Protein AF-0000000076749476 (afdb_homodimer)

Organism: NCBI:txid190893

Radius of gyration: 21.36 Å; Cα contacts (8 Å, |Δi|>4): 316; chains: 2; bounding box: 44×57×58 Å

InterPro domains:
  IPR000835 MarR-type HTH domain [PF12802] (30-90)
  IPR000835 MarR-type HTH domain [PR00598] (51-67)
  IPR000835 MarR-type HTH domain [PR00598] (68-83)
  IPR000835 MarR-type HTH domain [PR00598] (87-103)
  IPR000835 MarR-type HTH domain [PS50995] (4-140)
  IPR000835 MarR-type HTH domain [SM00347] (25-127)
  IPR036388 Winged helix-like DNA-binding domain superfamily [G3DSA:1.10.10.10] (2-141)
  IPR036390 Winged helix DNA-binding domain superfamily [SSF46785] (6-122)
  IPR039422 Transcription regulators MarR/SlyA-like [PTHR33164] (18-138)

Foldseek 3Di:
DQPPVNVVVLLVVLVVQLLVQLQVCLCVPQVDGPLLLVLLVVQVPDVQSKDWLVVSCVVSVHDNVVSVVSLVVCVVVVQWDWDADPVPNPTIMTHGDPVNNVSNVVSVVCSVVSNVVSLVVSCVPVVCVVVSVVVCVVVVD/DPPPVRVVVLLVVLVVQLLVQLQVCLCVPQVDGPLLLVLLVVQVPDVQSKDWLVVSCVVSVHDSVVSVVSLVVCVVVVQWDWDADPVPNPTIMTHGDPVNNVSNVVSVVCSVVSNVVSLVVSVVPVVCVVVSVVVCVVVVD

Structure (mmCIF, N/CA/C/O backbone):
data_AF-0000000076749476-model_v1
#
loop_
_entity.id
_entity.type
_entity.pdbx_description
1 polymer 'MarR family transcriptional regulator'
#
loop_
_atom_site.group_PDB
_atom_site.id
_atom_site.type_symbol
_atom_site.label_atom_id
_atom_site.label_alt_id
_atom_site.label_comp_id
_atom_site.label_asym_id
_atom_site.label_entity_id
_atom_site.label_seq_id
_atom_site.pdbx_PDB_ins_code
_atom_site.Cartn_x
_atom_site.Cartn_y
_atom_site.Cartn_z
_atom_site.occupancy
_atom_site.B_iso_or_equiv
_atom_site.auth_seq_id
_atom_site.auth_comp_id
_atom_site.auth_asym_id
_atom_site.auth_atom_id
_atom_site.pdbx_PDB_model_num
ATOM 1 N N . MET A 1 1 ? -11.938 -14.117 -18.047 1 44.03 1 MET A N 1
ATOM 2 C CA . MET A 1 1 ? -12.406 -13.273 -16.969 1 44.03 1 MET A CA 1
ATOM 3 C C . MET A 1 1 ? -11.32 -13.086 -15.906 1 44.03 1 MET A C 1
ATOM 5 O O . MET A 1 1 ? -10.688 -14.055 -15.484 1 44.03 1 MET A O 1
ATOM 9 N N . LYS A 1 2 ? -10.625 -11.891 -15.844 1 61.41 2 LYS A N 1
ATOM 10 C CA . LYS A 1 2 ? -9.477 -11.734 -14.961 1 61.41 2 LYS A CA 1
ATOM 11 C C . LYS A 1 2 ? -9.836 -12.07 -13.516 1 61.41 2 LYS A C 1
ATOM 13 O O . LYS A 1 2 ? -10.883 -11.648 -13.023 1 61.41 2 LYS A O 1
ATOM 18 N N . THR A 1 3 ? -9.211 -13.055 -12.961 1 85.19 3 THR A N 1
ATOM 19 C CA . THR A 1 3 ? -9.5 -13.5 -11.602 1 85.19 3 THR A CA 1
ATOM 20 C C . THR A 1 3 ? -9.461 -12.328 -10.633 1 85.19 3 THR A C 1
ATOM 22 O O . THR A 1 3 ? -8.852 -11.297 -10.914 1 85.19 3 THR A O 1
ATOM 25 N N . GLN A 1 4 ? -10.445 -12.297 -9.68 1 90.19 4 GLN A N 1
ATOM 26 C CA . GLN A 1 4 ? -10.484 -11.297 -8.617 1 90.19 4 GLN A CA 1
ATOM 27 C C . GLN A 1 4 ? -9.078 -10.992 -8.102 1 90.19 4 GLN A C 1
ATOM 29 O O . GLN A 1 4 ? -8.773 -9.844 -7.77 1 90.19 4 GLN A O 1
ATOM 34 N N . PHE A 1 5 ? -8.32 -12.023 -8.234 1 92 5 PHE A N 1
ATOM 35 C CA . PHE A 1 5 ? -6.941 -11.836 -7.785 1 92 5 PHE A CA 1
ATOM 36 C C . PHE A 1 5 ? -6.199 -10.867 -8.695 1 92 5 PHE A C 1
ATOM 38 O O . PHE A 1 5 ? -5.566 -9.922 -8.227 1 92 5 PHE A O 1
ATOM 45 N N . LEU A 1 6 ? -6.27 -11.094 -9.93 1 90.12 6 LEU A N 1
ATOM 46 C CA . LEU A 1 6 ? -5.535 -10.289 -10.898 1 90.12 6 LEU A CA 1
ATOM 47 C C . LEU A 1 6 ? -6.012 -8.844 -10.875 1 90.12 6 LEU A C 1
ATOM 49 O O . LEU A 1 6 ? -5.207 -7.914 -11.008 1 90.12 6 LEU A O 1
ATOM 53 N N . LEU A 1 7 ? -7.293 -8.594 -10.68 1 92.94 7 LEU A N 1
ATOM 54 C CA . LEU A 1 7 ? -7.848 -7.246 -10.625 1 92.94 7 LEU A CA 1
ATOM 55 C C . LEU A 1 7 ? -7.414 -6.531 -9.352 1 92.94 7 LEU A C 1
ATOM 57 O O . LEU A 1 7 ? -7.062 -5.348 -9.391 1 92.94 7 LEU A O 1
ATOM 61 N N . TRP A 1 8 ? -7.426 -7.242 -8.234 1 96 8 TRP A N 1
ATOM 62 C CA . TRP A 1 8 ? -6.973 -6.668 -6.973 1 96 8 TRP A CA 1
ATOM 63 C C . TRP A 1 8 ? -5.484 -6.336 -7.031 1 96 8 TRP A C 1
ATOM 65 O O . TRP A 1 8 ? -5.059 -5.277 -6.566 1 96 8 TRP A O 1
ATOM 75 N N . GLN A 1 9 ? -4.762 -7.238 -7.582 1 93.5 9 GLN A N 1
ATOM 76 C CA . GLN A 1 9 ? -3.326 -7.02 -7.723 1 93.5 9 GLN A CA 1
ATOM 77 C C . GLN A 1 9 ? -3.039 -5.793 -8.586 1 93.5 9 GLN A C 1
ATOM 79 O O . GLN A 1 9 ? -2.16 -4.992 -8.258 1 93.5 9 GLN A O 1
ATOM 84 N N . LYS A 1 10 ? -3.719 -5.695 -9.641 1 92.44 10 LYS A N 1
ATOM 85 C CA . LYS A 1 10 ? -3.549 -4.539 -10.516 1 92.44 10 LYS A CA 1
ATOM 86 C C . LYS A 1 10 ? -3.898 -3.244 -9.789 1 92.44 10 LYS A C 1
ATOM 88 O O . LYS A 1 10 ? -3.193 -2.242 -9.922 1 92.44 10 LYS A O 1
ATOM 93 N N . LEU A 1 11 ? -4.988 -3.219 -9.086 1 96.19 11 LEU A N 1
ATOM 94 C CA . LEU A 1 11 ? -5.375 -2.066 -8.281 1 96.19 11 LEU A CA 1
ATOM 95 C C . LEU A 1 11 ? -4.27 -1.688 -7.301 1 96.19 11 LEU A C 1
ATOM 97 O O . LEU A 1 11 ? -3.887 -0.519 -7.211 1 96.19 11 LEU A O 1
ATOM 101 N N . LYS A 1 12 ? -3.795 -2.658 -6.586 1 95.5 12 LYS A N 1
ATOM 102 C CA . LYS A 1 12 ? -2.719 -2.436 -5.625 1 95.5 12 LYS A CA 1
ATOM 103 C C . LYS A 1 12 ? -1.492 -1.83 -6.301 1 95.5 12 LYS A C 1
ATOM 105 O O . LYS A 1 12 ? -0.873 -0.91 -5.766 1 95.5 12 LYS A O 1
ATOM 110 N N . ILE A 1 13 ? -1.121 -2.35 -7.457 1 93.25 13 ILE A N 1
ATOM 111 C CA . ILE A 1 13 ? 0.037 -1.862 -8.195 1 93.25 13 ILE A CA 1
ATOM 112 C C . ILE A 1 13 ? -0.183 -0.406 -8.602 1 93.25 13 ILE A C 1
ATOM 114 O O . ILE A 1 13 ? 0.722 0.423 -8.477 1 93.25 13 ILE A O 1
ATOM 118 N N . VAL A 1 14 ? -1.361 -0.093 -9.07 1 96 14 VAL A N 1
ATOM 119 C CA . VAL A 1 14 ? -1.686 1.273 -9.469 1 96 14 VAL A CA 1
ATOM 120 C C . VAL A 1 14 ? -1.612 2.195 -8.25 1 96 14 VAL A C 1
ATOM 122 O O . VAL A 1 14 ? -0.974 3.25 -8.305 1 96 14 VAL A O 1
ATOM 125 N N . ILE A 1 15 ? -2.25 1.791 -7.18 1 97.62 15 ILE A N 1
ATOM 126 C CA . ILE A 1 15 ? -2.244 2.592 -5.961 1 97.62 15 ILE A CA 1
ATOM 127 C C . ILE A 1 15 ? -0.806 2.846 -5.516 1 97.62 15 ILE A C 1
ATOM 129 O O . ILE A 1 15 ? -0.439 3.977 -5.195 1 97.62 15 ILE A O 1
ATOM 133 N N . ASP A 1 16 ? 0.01 1.851 -5.531 1 95.88 16 ASP A N 1
ATOM 134 C CA . ASP A 1 16 ? 1.398 1.975 -5.098 1 95.88 16 ASP A CA 1
ATOM 135 C C . ASP A 1 16 ? 2.174 2.928 -6.008 1 95.88 16 ASP A C 1
ATOM 137 O O . ASP A 1 16 ? 3.004 3.705 -5.535 1 95.88 16 ASP A O 1
ATOM 141 N N . SER A 1 17 ? 1.956 2.795 -7.262 1 96.06 17 SER A N 1
ATOM 142 C CA . SER A 1 17 ? 2.65 3.676 -8.195 1 96.06 17 SER A CA 1
ATOM 143 C C . SER A 1 17 ? 2.242 5.129 -7.992 1 96.06 17 SER A C 1
ATOM 145 O O . SER A 1 17 ? 3.078 6.031 -8.07 1 96.06 17 SER A O 1
ATOM 147 N N . VAL A 1 18 ? 0.997 5.402 -7.77 1 98 18 VAL A N 1
ATOM 148 C CA . VAL A 1 18 ? 0.489 6.746 -7.512 1 98 18 VAL A CA 1
ATOM 149 C C . VAL A 1 18 ? 1.108 7.293 -6.227 1 98 18 VAL A C 1
ATOM 151 O O . VAL A 1 18 ? 1.607 8.422 -6.203 1 98 18 VAL A O 1
ATOM 154 N N . GLU A 1 19 ? 1.111 6.492 -5.203 1 98 19 GLU A N 1
ATOM 155 C CA . GLU A 1 19 ? 1.73 6.875 -3.938 1 98 19 GLU A CA 1
ATOM 156 C C . GLU A 1 19 ? 3.199 7.242 -4.133 1 98 19 GLU A C 1
ATOM 158 O O . GLU A 1 19 ? 3.674 8.234 -3.58 1 98 19 GLU A O 1
ATOM 163 N N . ALA A 1 20 ? 3.883 6.441 -4.855 1 97.31 20 ALA A N 1
ATOM 164 C CA . ALA A 1 20 ? 5.309 6.672 -5.086 1 97.31 20 ALA A CA 1
ATOM 165 C C . ALA A 1 20 ? 5.539 8 -5.805 1 97.31 20 ALA A C 1
ATOM 167 O O . ALA A 1 20 ? 6.48 8.727 -5.48 1 97.31 20 ALA A O 1
ATOM 168 N N . GLN A 1 21 ? 4.723 8.273 -6.754 1 98.12 21 GLN A N 1
ATOM 169 C CA . GLN A 1 21 ? 4.867 9.523 -7.5 1 98.12 21 GLN A CA 1
ATOM 170 C C . GLN A 1 21 ? 4.551 10.727 -6.625 1 98.12 21 GLN A C 1
ATOM 172 O O . GLN A 1 21 ? 5.246 11.742 -6.68 1 98.12 21 GLN A O 1
ATOM 177 N N . ILE A 1 22 ? 3.506 10.656 -5.824 1 98.38 22 ILE A N 1
ATOM 178 C CA . ILE A 1 22 ? 3.164 11.734 -4.902 1 98.38 22 ILE A CA 1
ATOM 179 C C . ILE A 1 22 ? 4.316 11.961 -3.928 1 98.38 22 ILE A C 1
ATOM 181 O O . ILE A 1 22 ? 4.703 13.109 -3.674 1 98.38 22 ILE A O 1
ATOM 185 N N . ALA A 1 23 ? 4.844 10.883 -3.408 1 98.31 23 ALA A N 1
ATOM 186 C CA . ALA A 1 23 ? 5.965 10.969 -2.477 1 98.31 23 ALA A CA 1
ATOM 187 C C . ALA A 1 23 ? 7.148 11.695 -3.109 1 98.31 23 ALA A C 1
ATOM 189 O O . ALA A 1 23 ? 7.785 12.531 -2.467 1 98.31 23 ALA A O 1
ATOM 190 N N . LYS A 1 24 ? 7.379 11.344 -4.293 1 98.38 24 LYS A N 1
ATOM 191 C CA . LYS A 1 24 ? 8.477 11.977 -5.02 1 98.38 24 LYS A CA 1
ATOM 192 C C . LYS A 1 24 ? 8.25 13.484 -5.156 1 98.38 24 LYS A C 1
ATOM 194 O O . LYS A 1 24 ? 9.164 14.273 -4.918 1 98.38 24 LYS A O 1
ATOM 199 N N . GLU A 1 25 ? 7.09 13.875 -5.496 1 98.19 25 GLU A N 1
ATOM 200 C CA . GLU A 1 25 ? 6.77 15.289 -5.676 1 98.19 25 GLU A CA 1
ATOM 201 C C . GLU A 1 25 ? 6.812 16.031 -4.344 1 98.19 25 GLU A C 1
ATOM 203 O O . GLU A 1 25 ? 7.332 17.156 -4.273 1 98.19 25 GLU A O 1
ATOM 208 N N . LEU A 1 26 ? 6.281 15.438 -3.318 1 98.25 26 LEU A N 1
ATOM 209 C CA . LEU A 1 26 ? 6.309 16.031 -1.987 1 98.25 26 LEU A CA 1
ATOM 210 C C . LEU A 1 26 ? 7.742 16.281 -1.53 1 98.25 26 LEU A C 1
ATOM 212 O O . LEU A 1 26 ? 8.055 17.344 -1.001 1 98.25 26 LEU A O 1
ATOM 216 N N . GLN A 1 27 ? 8.531 15.312 -1.763 1 98.12 27 GLN A N 1
ATOM 217 C CA . GLN A 1 27 ? 9.93 15.414 -1.366 1 98.12 27 GLN A CA 1
ATOM 218 C C . GLN A 1 27 ? 10.656 16.5 -2.174 1 98.12 27 GLN A C 1
ATOM 220 O O . GLN A 1 27 ? 11.359 17.328 -1.61 1 98.12 27 GLN A O 1
ATOM 225 N N . GLN A 1 28 ? 10.508 16.453 -3.443 1 98.12 28 GLN A N 1
ATOM 226 C CA . GLN A 1 28 ? 11.234 17.344 -4.348 1 98.12 28 GLN A CA 1
ATOM 227 C C . GLN A 1 28 ? 10.797 18.797 -4.16 1 98.12 28 GLN A C 1
ATOM 229 O O . GLN A 1 28 ? 11.633 19.703 -4.145 1 98.12 28 GLN A O 1
ATOM 234 N N . LYS A 1 29 ? 9.57 19.016 -3.943 1 98.19 29 LYS A N 1
ATOM 235 C CA . LYS A 1 29 ? 9.055 20.391 -3.967 1 98.19 29 LYS A CA 1
ATOM 236 C C . LYS A 1 29 ? 8.961 20.953 -2.555 1 98.19 29 LYS A C 1
ATOM 238 O O . LYS A 1 29 ? 9.062 22.172 -2.365 1 98.19 29 LYS A O 1
ATOM 243 N N . HIS A 1 30 ? 8.805 20.062 -1.56 1 97.88 30 HIS A N 1
ATOM 244 C CA . HIS A 1 30 ? 8.523 20.594 -0.229 1 97.88 30 HIS A CA 1
ATOM 245 C C . HIS A 1 30 ? 9.492 20.016 0.804 1 97.88 30 HIS A C 1
ATOM 247 O O . HIS A 1 30 ? 9.461 20.422 1.972 1 97.88 30 HIS A O 1
ATOM 253 N N . GLY A 1 31 ? 10.289 19.047 0.371 1 97.44 31 GLY A N 1
ATOM 254 C CA . GLY A 1 31 ? 11.227 18.438 1.3 1 97.44 31 GLY A CA 1
ATOM 255 C C . GLY A 1 31 ? 10.547 17.609 2.367 1 97.44 31 GLY A C 1
ATOM 256 O O . GLY A 1 31 ? 11.094 17.406 3.453 1 97.44 31 GLY A O 1
ATOM 257 N N . LEU A 1 32 ? 9.367 17.172 2.174 1 97.81 32 LEU A N 1
ATOM 258 C CA . LEU A 1 32 ? 8.594 16.375 3.115 1 97.81 32 LEU A CA 1
ATOM 259 C C . LEU A 1 32 ? 8.438 14.938 2.609 1 97.81 32 LEU A C 1
ATOM 261 O O . LEU A 1 32 ? 8.07 14.727 1.453 1 97.81 32 LEU A O 1
ATOM 265 N N . GLY A 1 33 ? 8.727 13.977 3.412 1 97.81 33 GLY A N 1
ATOM 266 C CA . GLY A 1 33 ? 8.281 12.617 3.123 1 97.81 33 GLY A CA 1
ATOM 267 C C . GLY A 1 33 ? 6.777 12.453 3.197 1 97.81 33 GLY A C 1
ATOM 268 O O . GLY A 1 33 ? 6.102 13.211 3.895 1 97.81 33 GLY A O 1
ATOM 269 N N . ILE A 1 34 ? 6.289 11.461 2.58 1 97.44 34 ILE A N 1
ATOM 270 C CA . ILE A 1 34 ? 4.844 11.273 2.494 1 97.44 34 ILE A CA 1
ATOM 271 C C . ILE A 1 34 ? 4.273 11.008 3.885 1 97.44 34 ILE A C 1
ATOM 273 O O . ILE A 1 34 ? 3.191 11.492 4.219 1 97.44 34 ILE A O 1
ATOM 277 N N . THR A 1 35 ? 4.992 10.289 4.723 1 97.31 35 THR A N 1
ATOM 278 C CA . THR A 1 35 ? 4.496 10.023 6.066 1 97.31 35 THR A CA 1
ATOM 279 C C . THR A 1 35 ? 4.582 11.281 6.934 1 97.31 35 THR A C 1
ATOM 281 O O . THR A 1 35 ? 3.73 11.5 7.797 1 97.31 35 THR A O 1
ATOM 284 N N . GLU A 1 36 ? 5.633 12.031 6.746 1 98.19 36 GLU A N 1
ATOM 285 C CA . GLU A 1 36 ? 5.715 13.32 7.422 1 98.19 36 GLU A CA 1
ATOM 286 C C . GLU A 1 36 ? 4.531 14.211 7.062 1 98.19 36 GLU A C 1
ATOM 288 O O . GLU A 1 36 ? 3.908 14.805 7.941 1 98.19 36 GLU A O 1
ATOM 293 N N . TYR A 1 37 ? 4.242 14.266 5.781 1 98.19 37 TYR A N 1
ATOM 294 C CA . TYR A 1 37 ? 3.1 15.047 5.312 1 98.19 37 TYR A CA 1
ATOM 295 C C . TYR A 1 37 ? 1.811 14.578 5.977 1 98.19 37 TYR A C 1
ATOM 297 O O . TYR A 1 37 ? 1.012 15.391 6.445 1 98.19 37 TYR A O 1
ATOM 305 N N . ARG A 1 38 ? 1.6 13.312 6.008 1 97.44 38 ARG A N 1
ATOM 306 C CA . ARG A 1 38 ? 0.399 12.75 6.617 1 97.44 38 ARG A CA 1
ATOM 307 C C . ARG A 1 38 ? 0.324 13.094 8.102 1 97.44 38 ARG A C 1
ATOM 309 O O . ARG A 1 38 ? -0.744 13.438 8.609 1 97.44 38 ARG A O 1
ATOM 316 N N . ALA A 1 39 ? 1.411 12.984 8.789 1 98.06 39 ALA A N 1
ATOM 317 C CA . ALA A 1 39 ? 1.455 13.328 10.211 1 98.06 39 ALA A CA 1
ATOM 318 C C . ALA A 1 39 ? 1.066 14.789 10.43 1 98.06 39 ALA A C 1
ATOM 320 O O . ALA A 1 39 ? 0.247 15.094 11.297 1 98.06 39 ALA A O 1
ATOM 321 N N . LEU A 1 40 ? 1.674 15.625 9.648 1 98.44 40 LEU A N 1
ATOM 322 C CA . LEU A 1 40 ? 1.382 17.047 9.773 1 98.44 40 LEU A CA 1
ATOM 323 C C . LEU A 1 40 ? -0.087 17.328 9.477 1 98.44 40 LEU A C 1
ATOM 325 O O . LEU A 1 40 ? -0.705 18.172 10.117 1 98.44 40 LEU A O 1
ATOM 329 N N . SER A 1 41 ? -0.644 16.672 8.508 1 97.56 41 SER A N 1
ATOM 330 C CA . SER A 1 41 ? -2.053 16.828 8.164 1 97.56 41 SER A CA 1
ATOM 331 C C . SER A 1 41 ? -2.957 16.406 9.312 1 97.56 41 SER A C 1
ATOM 333 O O . SER A 1 41 ? -3.951 17.078 9.609 1 97.56 41 SER A O 1
ATOM 335 N N . LEU A 1 42 ? -2.607 15.344 9.945 1 96.44 42 LEU A N 1
ATOM 336 C CA . LEU A 1 42 ? -3.375 14.883 11.094 1 96.44 42 LEU A CA 1
ATOM 337 C C . LEU A 1 42 ? -3.291 15.875 12.242 1 96.44 42 LEU A C 1
ATOM 339 O O . LEU A 1 42 ? -4.293 16.141 12.914 1 96.44 42 LEU A O 1
ATOM 343 N N . LEU A 1 43 ? -2.146 16.391 12.461 1 97.75 43 LEU A N 1
ATOM 344 C CA . LEU A 1 43 ? -1.935 17.312 13.57 1 97.75 43 LEU A CA 1
ATOM 345 C C . LEU A 1 43 ? -2.711 18.609 13.344 1 97.75 43 LEU A C 1
ATOM 347 O O . LEU A 1 43 ? -3.285 19.156 14.289 1 97.75 43 LEU A O 1
ATOM 351 N N . ILE A 1 44 ? -2.676 19.078 12.164 1 96.44 44 ILE A N 1
ATOM 352 C CA . ILE A 1 44 ? -3.363 20.312 11.844 1 96.44 44 ILE A CA 1
ATOM 353 C C . ILE A 1 44 ? -4.859 20.172 12.109 1 96.44 44 ILE A C 1
ATOM 355 O O . ILE A 1 44 ? -5.523 21.109 12.531 1 96.44 44 ILE A O 1
ATOM 359 N N . GLU A 1 45 ? -5.383 19.016 11.898 1 94.38 45 GLU A N 1
ATOM 360 C CA . GLU A 1 45 ? -6.812 18.75 12.039 1 94.38 45 GLU A CA 1
ATOM 361 C C . GLU A 1 45 ? -7.168 18.422 13.484 1 94.38 45 GLU A C 1
ATOM 363 O O . GLU A 1 45 ? -8.336 18.469 13.867 1 94.38 45 GLU A O 1
ATOM 368 N N . ALA A 1 46 ? -6.207 18.031 14.242 1 95.94 46 ALA A N 1
ATOM 369 C CA . ALA A 1 46 ? -6.441 17.609 15.617 1 95.94 46 ALA A CA 1
ATOM 370 C C . ALA A 1 46 ? -6.793 18.797 16.5 1 95.94 46 ALA A C 1
ATOM 372 O O . ALA A 1 46 ? -6.355 19.922 16.25 1 95.94 46 ALA A O 1
ATOM 373 N N . PRO A 1 47 ? -7.578 18.516 17.547 1 94.56 47 PRO A N 1
ATOM 374 C CA . PRO A 1 47 ? -7.809 19.578 18.516 1 94.56 47 PRO A CA 1
ATOM 375 C C . PRO A 1 47 ? -6.512 20.141 19.094 1 94.56 47 PRO A C 1
ATOM 377 O O . PRO A 1 47 ? -5.613 19.375 19.469 1 94.56 47 PRO A O 1
ATOM 380 N N . ASP A 1 48 ? -6.391 21.453 19.094 1 94 48 ASP A N 1
ATOM 381 C CA . ASP A 1 48 ? -5.254 22.188 19.641 1 94 48 ASP A CA 1
ATOM 382 C C . ASP A 1 48 ? -3.973 21.875 18.875 1 94 48 ASP A C 1
ATOM 384 O O . ASP A 1 48 ? -2.869 22.094 19.375 1 94 48 ASP A O 1
ATOM 388 N N . SER A 1 49 ? -4.066 21.156 17.734 1 97.12 49 SER A N 1
ATOM 389 C CA . SER A 1 49 ? -2.959 20.844 16.844 1 97.12 4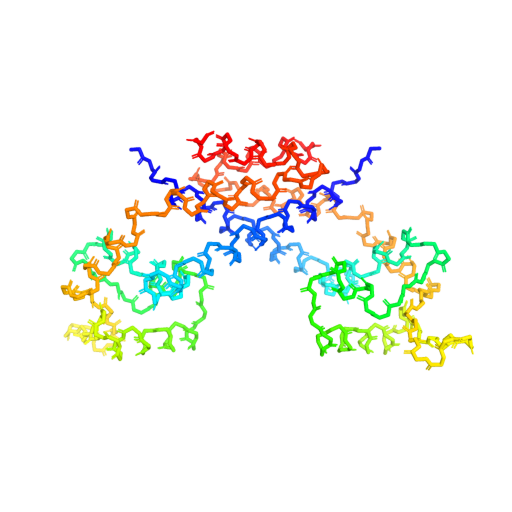9 SER A CA 1
ATOM 390 C C . SER A 1 49 ? -1.931 19.953 17.531 1 97.12 49 SER A C 1
ATOM 392 O O . SER A 1 49 ? -0.725 20.156 17.375 1 97.12 49 SER A O 1
ATOM 394 N N . GLU A 1 50 ? -2.4 19.062 18.328 1 96.69 50 GLU A N 1
ATOM 395 C CA . GLU A 1 50 ? -1.515 18.109 18.984 1 96.69 50 GLU A CA 1
ATOM 396 C C . GLU A 1 50 ? -2.17 16.734 19.109 1 96.69 50 GLU A C 1
ATOM 398 O O . GLU A 1 50 ? -3.398 16.625 19.094 1 96.69 50 GLU A O 1
ATOM 403 N N . LEU A 1 51 ? -1.363 15.719 19.109 1 96.31 51 LEU A N 1
ATOM 404 C CA . LEU A 1 51 ? -1.789 14.336 19.328 1 96.31 51 LEU A CA 1
ATOM 405 C C . LEU A 1 51 ? -0.812 13.609 20.25 1 96.31 51 LEU A C 1
ATOM 407 O O . LEU A 1 51 ? 0.4 13.82 20.156 1 96.31 51 LEU A O 1
ATOM 411 N N . ARG A 1 52 ? -1.415 12.734 21.062 1 94.81 52 ARG A N 1
ATOM 412 C CA . ARG A 1 52 ? -0.541 11.797 21.766 1 94.81 52 ARG A CA 1
ATOM 413 C C . ARG A 1 52 ? 0.205 10.898 20.781 1 94.81 52 ARG A C 1
ATOM 415 O O . ARG A 1 52 ? -0.337 10.523 19.75 1 94.81 52 ARG A O 1
ATOM 422 N N . MET A 1 53 ? 1.424 10.562 21.219 1 94.19 53 MET A N 1
ATOM 423 C CA . MET A 1 53 ? 2.246 9.711 20.375 1 94.19 53 MET A CA 1
ATOM 424 C C . MET A 1 53 ? 1.49 8.445 19.969 1 94.19 53 MET A C 1
ATOM 426 O O . MET A 1 53 ? 1.515 8.047 18.812 1 94.19 53 MET A O 1
ATOM 430 N N . GLN A 1 54 ? 0.801 7.875 20.859 1 93.38 54 GLN A N 1
ATOM 431 C CA . GLN A 1 54 ? 0.065 6.641 20.609 1 93.38 54 GLN A CA 1
ATOM 432 C C . GLN A 1 54 ? -1.089 6.879 19.641 1 93.38 54 GLN A C 1
ATOM 434 O O . GLN A 1 54 ? -1.372 6.035 18.797 1 93.38 54 GLN A O 1
ATOM 439 N N . GLU A 1 55 ? -1.727 7.934 19.766 1 94.88 55 GLU A N 1
ATOM 440 C CA . GLU A 1 55 ? -2.824 8.281 18.875 1 94.88 55 GLU A CA 1
ATOM 441 C C . GLU A 1 55 ? -2.318 8.555 17.453 1 94.88 55 GLU A C 1
ATOM 443 O O . GLU A 1 55 ? -2.932 8.117 16.484 1 94.88 55 GLU A O 1
ATOM 448 N N . LEU A 1 56 ? -1.254 9.305 17.391 1 96.38 56 LEU A N 1
ATOM 449 C CA . LEU A 1 56 ? -0.639 9.562 16.094 1 96.38 56 LEU A CA 1
ATOM 450 C C . LEU A 1 56 ? -0.234 8.258 15.414 1 96.38 56 LEU A C 1
ATOM 452 O O . LEU A 1 56 ? -0.498 8.062 14.219 1 96.38 56 LEU A O 1
ATOM 456 N N . ALA A 1 57 ? 0.385 7.375 16.156 1 95.88 57 ALA A N 1
ATOM 457 C CA . ALA A 1 57 ? 0.786 6.066 15.641 1 95.88 57 ALA A CA 1
ATOM 458 C C . ALA A 1 57 ? -0.42 5.289 15.125 1 95.88 57 ALA A C 1
ATOM 460 O O . ALA A 1 57 ? -0.385 4.746 14.016 1 95.88 57 ALA A O 1
ATOM 461 N N . LYS A 1 58 ? -1.503 5.297 15.867 1 93.06 58 LYS A N 1
ATOM 462 C CA . LYS A 1 58 ? -2.73 4.598 15.492 1 93.06 58 LYS A CA 1
ATOM 463 C C . LYS A 1 58 ? -3.32 5.168 14.211 1 93.06 58 LYS A C 1
ATOM 465 O O . LYS A 1 58 ? -3.68 4.414 13.297 1 93.06 58 LYS A O 1
ATOM 470 N N . CYS A 1 59 ? -3.363 6.461 14.141 1 92.62 59 CYS A N 1
ATOM 471 C CA . CYS A 1 59 ? -3.922 7.117 12.969 1 92.62 59 CYS A CA 1
ATOM 472 C C . CYS A 1 59 ? -3.096 6.809 11.727 1 92.62 59 CYS A C 1
ATOM 474 O O . CYS A 1 59 ? -3.639 6.691 10.625 1 92.62 59 CYS A O 1
ATOM 476 N N . LEU A 1 60 ? -1.834 6.637 11.875 1 94 60 LEU A N 1
ATOM 477 C CA . LEU A 1 60 ? -0.935 6.445 10.742 1 94 60 LEU A CA 1
ATOM 478 C C . LEU A 1 60 ? -0.715 4.965 10.461 1 94 60 LEU A C 1
ATOM 480 O O . LEU A 1 60 ? -0.096 4.602 9.461 1 94 60 LEU A O 1
ATOM 484 N N . GLY A 1 61 ? -1.161 4.094 11.352 1 89.75 61 GLY A N 1
ATOM 485 C CA . GLY A 1 61 ? -0.92 2.666 11.219 1 89.75 61 GLY A CA 1
ATOM 486 C C . GLY A 1 61 ? 0.529 2.281 11.445 1 89.75 61 GLY A C 1
ATOM 487 O O . GLY A 1 61 ? 1.053 1.387 10.781 1 89.75 61 GLY A O 1
ATOM 488 N N . LEU A 1 62 ? 1.18 2.973 12.289 1 93.94 62 LEU A N 1
ATOM 489 C CA . LEU A 1 62 ? 2.588 2.723 12.578 1 93.94 62 LEU A CA 1
ATOM 490 C C . LEU A 1 62 ? 2.758 2.111 13.961 1 93.94 62 LEU A C 1
ATOM 492 O O . LEU A 1 62 ? 1.938 2.344 14.852 1 93.94 62 LEU A O 1
ATOM 496 N N . ASN A 1 63 ? 3.836 1.354 14.047 1 93.44 63 ASN A N 1
ATOM 497 C CA . ASN A 1 63 ? 4.191 0.903 15.391 1 93.44 63 ASN A CA 1
ATOM 498 C C . ASN A 1 63 ? 4.965 1.975 16.156 1 93.44 63 ASN A C 1
ATOM 500 O O . ASN A 1 63 ? 5.293 3.025 15.602 1 93.44 63 ASN A O 1
ATO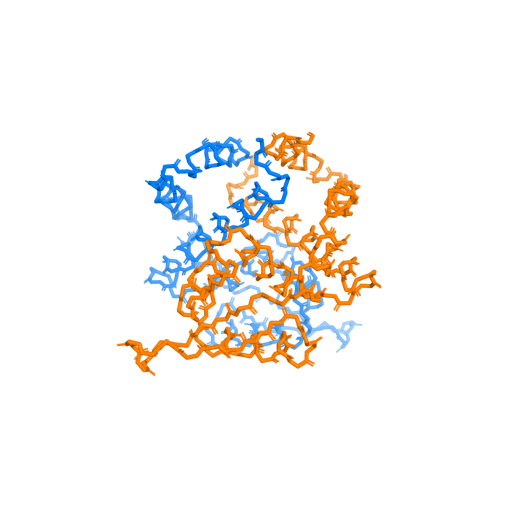M 504 N N . GLN A 1 64 ? 5.203 1.715 17.359 1 94 64 GLN A N 1
ATOM 505 C CA . GLN A 1 64 ? 5.793 2.703 18.25 1 94 64 GLN A CA 1
ATOM 506 C C . GLN A 1 64 ? 7.188 3.105 17.781 1 94 64 GLN A C 1
ATOM 508 O O . GLN A 1 64 ? 7.547 4.281 17.828 1 94 64 GLN A O 1
ATOM 513 N N . SER A 1 65 ? 7.949 2.174 17.438 1 96.56 65 SER A N 1
ATOM 514 C CA . SER A 1 65 ? 9.305 2.48 17 1 96.56 65 SER A CA 1
ATOM 515 C C . SER A 1 65 ? 9.289 3.373 15.758 1 96.56 65 SER A C 1
ATOM 517 O O . SER A 1 65 ? 10.07 4.324 15.664 1 96.56 65 SER A O 1
ATOM 519 N N . SER A 1 66 ? 8.391 3.107 14.812 1 96.62 66 SER A N 1
ATOM 520 C CA . SER A 1 66 ? 8.289 3.865 13.57 1 96.62 66 SER A CA 1
ATOM 521 C C . SER A 1 66 ? 7.809 5.289 13.828 1 96.62 66 SER A C 1
ATOM 523 O O . SER A 1 66 ? 8.32 6.242 13.234 1 96.62 66 SER A O 1
ATOM 525 N N . VAL A 1 67 ? 6.812 5.414 14.703 1 97.31 67 VAL A N 1
ATOM 526 C CA . VAL A 1 67 ? 6.281 6.75 14.961 1 97.31 67 VAL A CA 1
ATOM 527 C C . VAL A 1 67 ? 7.312 7.582 15.719 1 97.31 67 VAL A C 1
ATOM 529 O O . VAL A 1 67 ? 7.422 8.789 15.5 1 97.31 67 VAL A O 1
ATOM 532 N N . THR A 1 68 ? 8.039 6.969 16.594 1 97.06 68 THR A N 1
ATOM 533 C CA . THR A 1 68 ? 9.094 7.672 17.328 1 97.06 68 THR A CA 1
ATOM 534 C C . THR A 1 68 ? 10.117 8.258 16.359 1 97.06 68 THR A C 1
ATOM 536 O O . THR A 1 68 ? 10.469 9.43 16.438 1 97.06 68 THR A O 1
ATOM 539 N N . ARG A 1 69 ? 10.555 7.477 15.461 1 98.06 69 ARG A N 1
ATOM 540 C CA . ARG A 1 69 ? 11.508 7.938 14.461 1 98.06 69 ARG A CA 1
ATOM 541 C C . ARG A 1 69 ? 10.914 9.055 13.609 1 98.06 69 ARG A C 1
ATOM 543 O O . ARG A 1 69 ? 11.609 10.016 13.266 1 98.06 69 ARG A O 1
ATOM 550 N N . LEU A 1 70 ? 9.711 8.922 13.25 1 98.06 70 LEU A N 1
ATOM 551 C CA . LEU A 1 70 ? 9.016 9.938 12.461 1 98.06 70 LEU A CA 1
ATOM 552 C C . LEU A 1 70 ? 8.969 11.266 13.211 1 98.06 70 LEU A C 1
ATOM 554 O O . LEU A 1 70 ? 9.312 12.305 12.656 1 98.06 70 LEU A O 1
ATOM 558 N N . VAL A 1 71 ? 8.547 11.211 14.414 1 97.69 71 VAL A N 1
ATOM 559 C CA . VAL A 1 71 ? 8.391 12.422 15.219 1 97.69 71 VAL A CA 1
ATOM 560 C C . VAL A 1 71 ? 9.758 13.055 15.469 1 97.69 71 VAL A C 1
ATOM 562 O O . VAL A 1 71 ? 9.883 14.281 15.484 1 97.69 71 VAL A O 1
ATOM 565 N N . GLU A 1 72 ? 10.719 12.25 15.719 1 97.88 72 GLU A N 1
ATOM 566 C CA . GLU A 1 72 ? 12.078 12.758 15.859 1 97.88 72 GLU A CA 1
ATOM 567 C C . GLU A 1 72 ? 12.508 13.547 14.625 1 97.88 72 GLU A C 1
ATOM 569 O O . GLU A 1 72 ? 13.102 14.625 14.75 1 97.88 72 GLU A O 1
ATOM 574 N N . ARG A 1 73 ? 12.242 13.055 13.484 1 98.06 73 ARG A N 1
ATOM 575 C CA . ARG A 1 73 ? 12.57 13.734 12.234 1 98.06 73 ARG A CA 1
ATOM 576 C C . ARG A 1 73 ? 11.812 15.055 12.117 1 98.06 73 ARG A C 1
ATOM 578 O O . ARG A 1 73 ? 12.391 16.078 11.734 1 98.06 73 ARG A O 1
ATOM 585 N N . LEU A 1 74 ? 10.562 15.023 12.453 1 98.44 74 LEU A N 1
ATOM 586 C CA . LEU A 1 74 ? 9.734 16.219 12.391 1 98.44 74 LEU A CA 1
ATOM 587 C C . LEU A 1 74 ? 10.234 17.281 13.367 1 98.44 74 LEU A C 1
ATOM 589 O O . LEU A 1 74 ? 10.234 18.469 13.062 1 98.44 74 LEU A O 1
ATOM 593 N N . GLU A 1 75 ? 10.594 16.828 14.508 1 98.12 75 GLU A N 1
ATOM 594 C CA . GLU A 1 75 ? 11.133 17.734 15.523 1 98.12 75 GLU A CA 1
ATOM 595 C C . GLU A 1 75 ? 12.453 18.344 15.07 1 98.12 75 GLU A C 1
ATOM 597 O O . GLU A 1 75 ? 12.664 19.547 15.211 1 98.12 75 GLU A O 1
ATOM 602 N N . LYS A 1 76 ? 13.32 17.5 14.594 1 98.12 76 LYS A N 1
ATOM 603 C CA . LYS A 1 76 ? 14.609 17.969 14.102 1 98.12 76 LYS A CA 1
ATOM 604 C C . LYS A 1 76 ? 14.43 19.016 12.992 1 98.12 76 LYS A C 1
ATOM 606 O O . LYS A 1 76 ? 15.195 19.969 12.914 1 98.12 76 LYS A O 1
ATOM 611 N N . GLY A 1 77 ? 13.43 18.875 12.219 1 97.88 77 GLY A N 1
ATOM 612 C CA . GLY A 1 77 ? 13.133 19.812 11.141 1 97.88 77 GLY A CA 1
ATOM 613 C C . GLY A 1 77 ? 12.383 21.047 11.617 1 97.88 77 GLY A C 1
ATOM 614 O O . GLY A 1 77 ? 12.148 21.984 10.844 1 97.88 77 GLY A O 1
ATOM 615 N N . GLY A 1 78 ? 12 21.062 12.922 1 98.56 78 GLY A N 1
ATOM 616 C CA . GLY A 1 78 ? 11.312 22.203 13.508 1 98.56 78 GLY A CA 1
ATOM 617 C C . GLY A 1 78 ? 9.82 22.203 13.234 1 98.56 78 GLY A C 1
ATOM 618 O O . GLY A 1 78 ? 9.133 23.188 13.484 1 98.56 78 GLY A O 1
ATOM 619 N N . HIS A 1 79 ? 9.25 21.109 12.695 1 98.75 79 HIS A N 1
ATOM 620 C CA . HIS A 1 79 ? 7.848 21.047 12.297 1 98.75 79 HIS A CA 1
ATOM 621 C C . HIS A 1 79 ? 6.953 20.734 13.492 1 98.75 79 HIS A C 1
ATOM 623 O O . HIS A 1 79 ? 5.754 21.031 13.469 1 98.75 79 HIS A O 1
ATOM 629 N N . THR A 1 80 ? 7.504 20.047 14.445 1 98.69 80 THR A N 1
ATOM 630 C CA . THR A 1 80 ? 6.785 19.703 15.664 1 98.69 80 THR A CA 1
ATOM 631 C C . THR A 1 80 ? 7.68 19.859 16.891 1 98.69 80 THR A C 1
ATOM 633 O O . THR A 1 80 ? 8.891 20.078 16.75 1 98.69 80 THR A O 1
ATOM 636 N N . ILE A 1 81 ? 7.062 19.859 18.047 1 97.88 81 ILE A N 1
ATOM 637 C CA . ILE A 1 81 ? 7.758 19.719 19.328 1 97.88 81 ILE A CA 1
ATOM 638 C C . ILE A 1 81 ? 7.059 18.672 20.188 1 97.88 81 ILE A C 1
ATOM 640 O O . ILE A 1 81 ? 5.883 18.359 19.953 1 97.88 81 ILE A O 1
ATOM 644 N N . ARG A 1 82 ? 7.84 18.062 21.062 1 94.75 82 ARG A N 1
ATOM 645 C CA . ARG A 1 82 ? 7.258 17.141 22.031 1 94.75 82 ARG A CA 1
ATOM 646 C C . ARG A 1 82 ? 6.891 17.859 23.328 1 94.75 82 ARG A C 1
ATOM 648 O O . ARG A 1 82 ? 7.629 18.734 23.781 1 94.75 82 ARG A O 1
ATOM 655 N N . ASP A 1 83 ? 5.738 17.562 23.719 1 90.56 83 ASP A N 1
ATOM 656 C CA . ASP A 1 83 ? 5.289 18.125 24.984 1 90.56 83 ASP A CA 1
ATOM 657 C C . ASP A 1 83 ? 4.84 17.031 25.953 1 90.56 83 ASP A C 1
ATOM 659 O O . ASP A 1 83 ? 4.344 15.984 25.531 1 90.56 83 ASP A O 1
ATOM 663 N N . LEU A 1 84 ? 5.156 17.188 27.234 1 85.12 84 LEU A N 1
ATOM 664 C CA . LEU A 1 84 ? 4.781 16.203 28.25 1 85.12 84 LEU A CA 1
ATOM 665 C C . LEU A 1 84 ? 3.488 16.625 28.953 1 85.12 84 LEU A C 1
ATOM 667 O O . LEU A 1 84 ? 3.264 17.812 29.188 1 85.12 84 LEU A O 1
ATOM 671 N N . CYS A 1 85 ? 2.521 15.68 28.969 1 72.44 85 CYS A N 1
ATOM 672 C CA . CYS A 1 85 ? 1.29 15.969 29.703 1 72.44 85 CYS A CA 1
ATOM 673 C C . CYS A 1 85 ? 1.536 15.992 31.203 1 72.44 85 CYS A C 1
ATOM 675 O O . CYS A 1 85 ? 1.994 15 31.766 1 72.44 85 CYS A O 1
ATOM 677 N N . PRO A 1 86 ? 1.296 17.156 31.812 1 66.25 86 PRO A N 1
ATOM 678 C CA . PRO A 1 86 ? 1.528 17.219 33.25 1 66.25 86 PRO A CA 1
ATOM 679 C C . PRO A 1 86 ? 0.667 16.234 34.031 1 66.25 86 PRO A C 1
ATOM 681 O O . PRO A 1 86 ? 1.077 15.773 35.094 1 66.25 86 PRO A O 1
ATOM 684 N N . LYS A 1 87 ? -0.455 16.078 33.625 1 66.88 87 LYS A N 1
ATOM 685 C CA . LYS A 1 87 ? -1.407 15.25 34.344 1 66.88 87 LYS A CA 1
ATOM 686 C C . LYS A 1 87 ? -1.15 13.766 34.094 1 66.88 87 LYS A C 1
ATOM 688 O O . LYS A 1 87 ? -1.605 12.922 34.875 1 66.88 87 LYS A O 1
ATOM 693 N N . ASP A 1 88 ? -0.663 13.453 33 1 63.31 88 ASP A N 1
ATOM 694 C CA . ASP A 1 88 ? -0.281 12.094 32.625 1 63.31 88 ASP A CA 1
ATOM 695 C C . ASP A 1 88 ? 1.178 12.031 32.188 1 63.31 88 ASP A C 1
ATOM 697 O O . ASP A 1 88 ? 1.47 12.133 30.984 1 63.31 88 ASP A O 1
ATOM 701 N N . LYS A 1 89 ? 2.078 12.031 33.219 1 62.31 89 LYS A N 1
ATOM 702 C CA . LYS A 1 89 ? 3.518 12.07 33 1 62.31 89 LYS A CA 1
ATOM 703 C C . LYS A 1 89 ? 3.938 11.023 31.969 1 62.31 89 LYS A C 1
ATOM 705 O O . LYS A 1 89 ? 5.066 11.047 31.469 1 62.31 89 LYS A O 1
ATOM 710 N N . ARG A 1 90 ? 2.922 10.211 31.594 1 60.84 90 ARG A N 1
ATOM 711 C CA . ARG A 1 90 ? 3.293 9.102 30.719 1 60.84 90 ARG A CA 1
ATOM 712 C C . ARG A 1 90 ? 2.914 9.398 29.281 1 60.84 90 ARG A C 1
ATOM 714 O O . ARG A 1 90 ? 3.336 8.688 28.359 1 60.84 90 ARG A O 1
ATOM 721 N N . GLY A 1 91 ? 2.277 10.555 29.219 1 81.38 91 GLY A N 1
ATOM 722 C CA . GLY A 1 91 ? 1.841 10.758 27.859 1 81.38 91 GLY A CA 1
ATOM 723 C C . GLY A 1 91 ? 2.631 11.828 27.125 1 81.38 91 GLY A C 1
ATOM 724 O O . GLY A 1 91 ? 2.834 12.922 27.656 1 81.38 91 GLY A O 1
ATOM 725 N N . VAL A 1 92 ? 3.32 11.453 26.125 1 90.75 92 VAL A N 1
ATOM 726 C CA . VAL A 1 92 ? 4.07 12.398 25.312 1 90.75 92 VAL A CA 1
ATOM 727 C C . VAL A 1 92 ? 3.211 12.852 24.125 1 90.75 92 VAL A C 1
ATOM 729 O O . VAL A 1 92 ? 2.588 12.031 23.453 1 90.75 92 VAL A O 1
ATOM 732 N N . TYR A 1 93 ? 3.111 14.18 24 1 95.12 93 TYR A N 1
ATOM 733 C CA . TYR A 1 93 ? 2.35 14.766 22.906 1 95.12 93 TYR A CA 1
ATOM 734 C C . TYR A 1 93 ? 3.279 15.289 21.812 1 95.12 93 TYR A C 1
ATOM 736 O O . TYR A 1 93 ? 4.344 15.836 22.109 1 95.12 93 TYR A O 1
ATOM 744 N N . THR A 1 94 ? 2.859 15.086 20.609 1 97.25 94 THR A N 1
ATOM 745 C CA . THR A 1 94 ? 3.439 15.773 19.469 1 97.25 94 THR A CA 1
ATOM 746 C C . THR A 1 94 ? 2.621 17 19.094 1 97.25 94 THR A C 1
ATOM 748 O O . THR A 1 94 ? 1.409 16.922 18.891 1 97.25 94 THR A O 1
ATOM 751 N N . VAL A 1 95 ? 3.275 18.141 19.094 1 98.06 95 VAL A N 1
ATOM 752 C CA . VAL A 1 95 ? 2.578 19.406 18.922 1 98.06 95 VAL A CA 1
ATOM 753 C C . VAL A 1 95 ? 3.064 20.109 17.656 1 98.06 95 VAL A C 1
ATOM 755 O O . VAL A 1 95 ? 4.27 20.219 17.422 1 98.06 95 VAL A O 1
ATOM 758 N N . LEU A 1 96 ? 2.10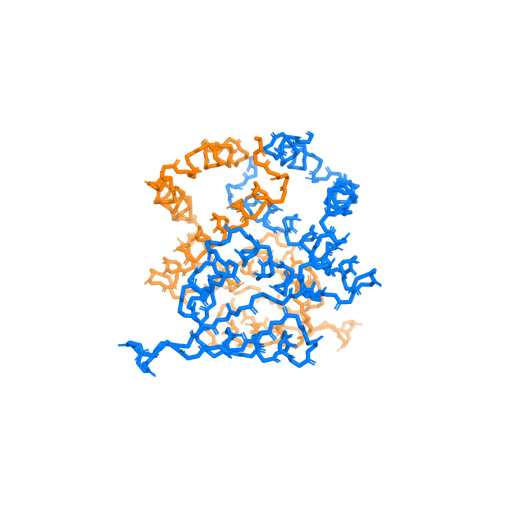5 20.531 16.844 1 98.56 96 LEU A N 1
ATOM 759 C CA . LEU A 1 96 ? 2.402 21.219 15.602 1 98.56 96 LEU A CA 1
ATOM 760 C C . LEU A 1 96 ? 2.947 22.625 15.883 1 98.56 96 LEU A C 1
ATOM 762 O O . LEU A 1 96 ? 2.404 23.344 16.719 1 98.56 96 LEU A O 1
ATOM 766 N N . THR A 1 97 ? 4.066 22.953 15.234 1 98.69 97 THR A N 1
ATOM 767 C CA . THR A 1 97 ? 4.605 24.297 15.352 1 98.69 97 THR A CA 1
ATOM 768 C C . THR A 1 97 ? 4.082 25.188 14.234 1 98.69 97 THR A C 1
ATOM 770 O O . THR A 1 97 ? 3.402 24.719 13.32 1 98.69 97 THR A O 1
ATOM 773 N N . GLY A 1 98 ? 4.383 26.531 14.344 1 98.62 98 GLY A N 1
ATOM 774 C CA . GLY A 1 98 ? 4.09 27.438 13.234 1 98.62 98 GLY A CA 1
ATOM 775 C C . GLY A 1 98 ? 4.77 27.031 11.945 1 98.62 98 GLY A C 1
ATOM 776 O O . GLY A 1 98 ? 4.156 27.062 10.875 1 98.62 98 GLY A O 1
ATOM 777 N N . LYS A 1 99 ? 5.969 26.594 12.102 1 98.62 99 LYS A N 1
ATOM 778 C CA . LYS A 1 99 ? 6.727 26.125 10.945 1 98.62 99 LYS A CA 1
ATOM 779 C C . LYS A 1 99 ? 6.086 24.891 10.328 1 98.62 99 LYS A C 1
ATOM 781 O O . LYS A 1 99 ? 5.988 24.766 9.102 1 98.62 99 LYS A O 1
ATOM 786 N N . GLY A 1 100 ? 5.668 23.953 11.156 1 98.75 100 GLY A N 1
ATOM 787 C CA . GLY A 1 100 ? 4.988 22.766 10.68 1 98.75 100 GLY A CA 1
ATOM 788 C C . GLY A 1 100 ? 3.686 23.062 9.961 1 98.75 100 GLY A C 1
ATOM 789 O O . GLY A 1 100 ? 3.383 22.453 8.938 1 98.75 100 GLY A O 1
ATOM 790 N N . ARG A 1 101 ? 2.977 23.984 10.539 1 98.44 101 ARG A N 1
ATOM 791 C CA . ARG A 1 101 ? 1.722 24.406 9.922 1 98.44 101 ARG A CA 1
ATOM 792 C C . ARG A 1 101 ? 1.964 25.016 8.539 1 98.44 101 ARG A C 1
ATOM 794 O O . ARG A 1 101 ? 1.249 24.703 7.586 1 98.44 101 ARG A O 1
ATOM 801 N N . GLU A 1 102 ? 2.924 25.828 8.469 1 98.5 102 GLU A N 1
ATOM 802 C CA . GLU A 1 102 ? 3.254 26.469 7.199 1 98.5 102 GLU A CA 1
ATOM 803 C C . GLU A 1 102 ? 3.697 25.438 6.164 1 98.5 102 GLU A C 1
ATOM 805 O O . GLU A 1 102 ? 3.303 25.516 5 1 98.5 102 GLU A O 1
ATOM 810 N N . ALA A 1 103 ? 4.492 24.516 6.574 1 98.25 103 ALA A N 1
ATOM 811 C CA . ALA A 1 103 ? 4.973 23.469 5.68 1 98.25 103 ALA A CA 1
ATOM 812 C C . ALA A 1 103 ? 3.812 22.641 5.133 1 98.25 103 ALA A C 1
ATOM 814 O O . ALA A 1 103 ? 3.732 22.391 3.93 1 98.25 103 ALA A O 1
ATOM 815 N N . GLN A 1 104 ? 2.941 22.219 6.012 1 97.69 104 GLN A N 1
ATOM 816 C CA . GLN A 1 104 ? 1.799 21.406 5.602 1 97.69 104 GLN A CA 1
ATOM 817 C C . GLN A 1 104 ? 0.883 22.188 4.66 1 97.69 104 GLN A C 1
ATOM 819 O O . GLN A 1 104 ? 0.456 21.672 3.629 1 97.69 104 GLN A O 1
ATOM 824 N N . THR A 1 105 ? 0.6 23.438 5.02 1 97.25 105 THR A N 1
ATOM 825 C CA . THR A 1 105 ? -0.335 24.25 4.242 1 97.25 105 THR A CA 1
ATOM 826 C C . THR A 1 105 ? 0.223 24.531 2.85 1 97.25 105 THR A C 1
ATOM 828 O O . THR A 1 105 ? -0.515 24.5 1.862 1 97.25 105 THR A O 1
ATOM 831 N N . SER A 1 106 ? 1.483 24.797 2.805 1 97.94 106 SER A N 1
ATOM 832 C CA . SER A 1 106 ? 2.143 25.016 1.521 1 97.94 106 SER A CA 1
ATOM 833 C C . SER A 1 106 ? 2.062 23.766 0.64 1 97.94 106 SER A C 1
ATOM 835 O O . SER A 1 106 ? 1.743 23.859 -0.547 1 97.94 106 SER A O 1
ATOM 837 N N . ALA A 1 107 ? 2.303 22.609 1.134 1 97.75 107 ALA A N 1
ATOM 838 C CA . ALA A 1 107 ? 2.248 21.344 0.393 1 97.75 107 ALA A CA 1
ATOM 839 C C . ALA A 1 107 ? 0.814 21 0.002 1 97.75 107 ALA A C 1
ATOM 841 O O . ALA A 1 107 ? 0.568 20.5 -1.096 1 97.75 107 ALA A O 1
ATOM 842 N N . GLU A 1 108 ? -0.076 21.266 0.926 1 96.31 108 GLU A N 1
ATOM 843 C CA . GLU A 1 108 ? -1.483 20.938 0.72 1 96.31 108 GLU A CA 1
ATOM 844 C C . GLU A 1 108 ? -2.037 21.641 -0.517 1 96.31 108 GLU A C 1
ATOM 846 O O . GLU A 1 108 ? -2.877 21.078 -1.228 1 96.31 108 GLU A O 1
ATOM 851 N N . LYS A 1 109 ? -1.579 22.828 -0.752 1 96.25 109 LYS A N 1
ATOM 852 C CA . LYS A 1 109 ? -2.037 23.609 -1.893 1 96.25 109 LYS A CA 1
ATOM 853 C C . LYS A 1 109 ? -1.742 22.906 -3.209 1 96.25 109 LYS A C 1
ATOM 855 O O . LYS A 1 109 ? -2.457 23.094 -4.195 1 96.25 109 LYS A O 1
ATOM 860 N N . GLU A 1 110 ? -0.781 22.016 -3.211 1 97.12 110 GLU A N 1
ATOM 861 C CA . GLU A 1 110 ? -0.344 21.391 -4.449 1 97.12 110 GLU A CA 1
ATOM 862 C C . GLU A 1 110 ? -0.71 19.906 -4.469 1 97.12 110 GLU A C 1
ATOM 864 O O . GLU A 1 110 ? -0.489 19.219 -5.469 1 97.12 110 GLU A O 1
ATOM 869 N N . TYR A 1 111 ? -1.261 19.422 -3.436 1 96.62 111 TYR A N 1
ATOM 870 C CA . TYR A 1 111 ? -1.478 17.984 -3.301 1 96.62 111 TYR A CA 1
ATOM 871 C C . TYR A 1 111 ? -2.412 17.469 -4.391 1 96.62 111 TYR A C 1
ATOM 873 O O . TYR A 1 111 ? -2.158 16.422 -4.988 1 96.62 111 TYR A O 1
ATOM 881 N N . ALA A 1 112 ? -3.498 18.203 -4.637 1 95.12 112 ALA A N 1
ATOM 882 C CA . ALA A 1 112 ? -4.453 17.781 -5.656 1 95.12 112 ALA A CA 1
ATOM 883 C C . ALA A 1 112 ? -3.779 17.656 -7.02 1 95.12 112 ALA A C 1
ATOM 885 O O . ALA A 1 112 ? -4.09 16.734 -7.785 1 95.12 112 ALA A O 1
ATOM 886 N N . GLU A 1 113 ? -2.916 18.547 -7.273 1 96.38 113 GLU A N 1
ATOM 887 C CA . GLU A 1 113 ? -2.178 18.484 -8.531 1 96.38 113 GLU A CA 1
ATOM 888 C C . GLU A 1 113 ? -1.256 17.266 -8.578 1 96.38 113 GLU A C 1
ATOM 890 O O . GLU A 1 113 ? -1.134 16.625 -9.617 1 96.38 113 GLU A O 1
ATOM 895 N N . PHE A 1 114 ? -0.534 16.984 -7.492 1 97.62 114 PHE A N 1
ATOM 896 C CA . PHE A 1 114 ? 0.305 15.789 -7.41 1 97.62 114 PHE A CA 1
ATOM 897 C C . PHE A 1 114 ? -0.51 14.531 -7.688 1 97.62 114 PHE A C 1
ATOM 899 O O . PHE A 1 114 ? -0.116 13.703 -8.508 1 97.62 114 PHE A O 1
ATOM 906 N N . LEU A 1 115 ? -1.633 14.461 -7.023 1 97.75 115 LEU A N 1
ATOM 907 C CA . LEU A 1 115 ? -2.496 13.289 -7.129 1 97.75 115 LEU A CA 1
ATOM 908 C C . LEU A 1 115 ? -3.016 13.117 -8.555 1 97.75 115 LEU A C 1
ATOM 910 O O . LEU A 1 115 ? -2.93 12.031 -9.125 1 97.75 115 LEU A O 1
ATOM 914 N N . ASN A 1 116 ? -3.506 14.18 -9.141 1 97 116 ASN A N 1
ATOM 915 C CA . ASN A 1 116 ? -4.031 14.133 -10.5 1 97 116 ASN A CA 1
ATOM 916 C C . ASN A 1 116 ? -2.949 13.742 -11.508 1 97 116 ASN A C 1
ATOM 918 O O . ASN A 1 116 ? -3.191 12.93 -12.406 1 97 116 ASN A O 1
ATOM 922 N N . SER A 1 117 ? -1.809 14.32 -11.391 1 97.75 117 SER A N 1
ATOM 923 C CA . SER A 1 117 ? -0.692 14.008 -12.273 1 97.75 117 SER A CA 1
ATOM 924 C C . SER A 1 117 ? -0.281 12.547 -12.148 1 97.75 117 SER A C 1
ATOM 926 O O . SER A 1 117 ? -0.019 11.875 -13.148 1 97.75 117 SER A O 1
ATOM 928 N N . ALA A 1 118 ? -0.208 12.07 -10.93 1 98.19 118 ALA A N 1
ATOM 929 C CA . ALA A 1 118 ? 0.173 10.68 -10.688 1 98.19 118 ALA A CA 1
ATOM 930 C C . ALA A 1 118 ? -0.84 9.719 -11.297 1 98.19 118 ALA A C 1
ATOM 932 O O . ALA A 1 118 ? -0.464 8.719 -11.906 1 98.19 118 ALA A O 1
ATOM 933 N N . LEU A 1 119 ? -2.1 10 -11.125 1 98.25 119 LEU A N 1
ATOM 934 C CA . LEU A 1 119 ? -3.154 9.18 -11.703 1 98.25 119 LEU A CA 1
ATOM 935 C C . LEU A 1 119 ? -3.088 9.203 -13.227 1 98.25 119 LEU A C 1
ATOM 937 O O . LEU A 1 119 ? -3.25 8.164 -13.875 1 98.25 119 LEU A O 1
ATOM 941 N N . SER A 1 120 ? -2.867 10.367 -13.766 1 97.69 120 SER A N 1
ATOM 942 C CA . SER A 1 120 ? -2.758 10.492 -15.219 1 97.69 120 SER A CA 1
ATOM 943 C C . SER A 1 120 ? -1.603 9.656 -15.758 1 97.69 120 SER A C 1
ATOM 945 O O . SER A 1 120 ? -1.731 9.008 -16.797 1 97.69 120 SER A O 1
ATOM 947 N N . GLU A 1 121 ? -0.488 9.727 -15.062 1 97.69 121 GLU A N 1
ATOM 948 C CA . GLU A 1 121 ? 0.659 8.914 -15.461 1 97.69 121 GLU A CA 1
ATOM 949 C C . GLU A 1 121 ? 0.326 7.426 -15.414 1 97.69 121 GLU A C 1
ATOM 951 O O . GLU A 1 121 ? 0.664 6.68 -16.344 1 97.69 121 GLU A O 1
ATOM 956 N N . ALA A 1 122 ? -0.324 7 -14.383 1 97.19 122 ALA A N 1
ATOM 957 C CA . ALA A 1 122 ? -0.707 5.598 -14.234 1 97.19 122 ALA A CA 1
ATOM 958 C C . ALA A 1 122 ? -1.644 5.168 -15.359 1 97.19 122 ALA A C 1
ATOM 960 O O . ALA A 1 122 ? -1.618 4.012 -15.789 1 97.19 122 ALA A O 1
ATOM 961 N N . ALA A 1 123 ? -2.424 6.051 -15.844 1 96.81 123 ALA A N 1
ATOM 962 C CA . ALA A 1 123 ? -3.426 5.762 -16.859 1 96.81 123 ALA A CA 1
ATOM 963 C C . ALA A 1 123 ? -2.775 5.527 -18.219 1 96.81 123 ALA A C 1
ATOM 965 O O . ALA A 1 123 ? -3.418 5.031 -19.156 1 96.81 123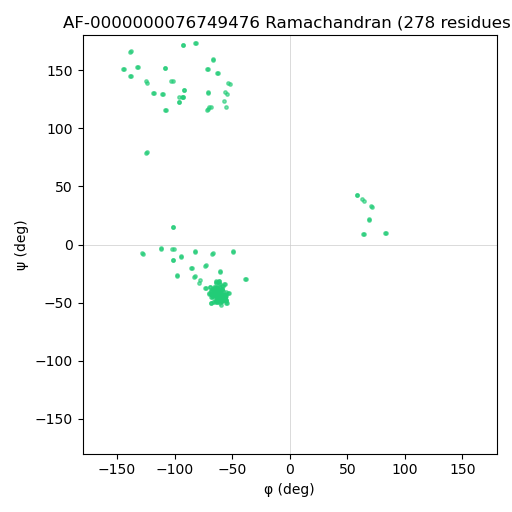 ALA A O 1
ATOM 966 N N . LEU A 1 124 ? -1.52 5.977 -18.375 1 96.06 124 LEU A N 1
ATOM 967 C CA . LEU A 1 124 ? -0.825 5.82 -19.656 1 96.06 124 LEU A CA 1
ATOM 968 C C . LEU A 1 124 ? -0.646 4.348 -20 1 96.06 124 LEU A C 1
ATOM 970 O O . LEU A 1 124 ? -0.504 3.992 -21.172 1 96.06 124 LEU A O 1
ATOM 974 N N . ILE A 1 125 ? -0.486 3.506 -19 1 92 125 ILE A N 1
ATOM 975 C CA . ILE A 1 125 ? -0.526 2.068 -19.25 1 92 125 ILE A CA 1
ATOM 976 C C . ILE A 1 125 ? -1.956 1.641 -19.578 1 92 125 ILE A C 1
ATOM 978 O O . ILE A 1 125 ? -2.852 1.763 -18.734 1 92 125 ILE A O 1
ATOM 982 N N . GLU A 1 126 ? -2.148 1.17 -20.734 1 88.44 126 GLU A N 1
ATOM 983 C CA . GLU A 1 126 ? -3.49 0.929 -21.25 1 88.44 126 GLU A CA 1
ATOM 984 C C . GLU A 1 126 ? -4.289 0.024 -20.328 1 88.44 126 GLU A C 1
ATOM 986 O O . GLU A 1 126 ? -5.469 0.276 -20.062 1 88.44 126 GLU A O 1
ATOM 991 N N . ASP A 1 127 ? -3.707 -0.96 -19.812 1 90.5 127 ASP A N 1
ATOM 992 C CA . ASP A 1 127 ? -4.379 -1.943 -18.969 1 90.5 127 ASP A CA 1
ATOM 993 C C . ASP A 1 127 ? -4.828 -1.319 -17.656 1 90.5 127 ASP A C 1
ATOM 995 O O . ASP A 1 127 ? -5.637 -1.903 -16.922 1 90.5 127 ASP A O 1
ATOM 999 N N . ASN A 1 128 ? -4.43 -0.062 -17.375 1 94.81 128 ASN A N 1
ATOM 1000 C CA . ASN A 1 128 ? -4.762 0.591 -16.109 1 94.81 128 ASN A CA 1
ATOM 1001 C C . ASN A 1 128 ? -5.922 1.567 -16.266 1 94.81 128 ASN A C 1
ATOM 1003 O O . ASN A 1 128 ? -6.461 2.066 -15.281 1 94.81 128 ASN A O 1
ATOM 1007 N N . ALA A 1 129 ? -6.297 1.914 -17.422 1 95.12 129 ALA A N 1
ATOM 1008 C CA . ALA A 1 129 ? -7.184 3.041 -17.703 1 95.12 129 ALA A CA 1
ATOM 1009 C C . ALA A 1 129 ? -8.492 2.912 -16.922 1 95.12 129 ALA A C 1
ATOM 1011 O O . ALA A 1 129 ? -8.961 3.881 -16.328 1 95.12 129 ALA A O 1
ATOM 1012 N N . GLU A 1 130 ? -9.102 1.775 -16.953 1 94.12 130 GLU A N 1
ATOM 1013 C CA . GLU A 1 130 ? -10.391 1.58 -16.281 1 94.12 130 GLU A CA 1
ATOM 1014 C C . GLU A 1 130 ? -10.25 1.71 -14.773 1 94.12 130 GLU A C 1
ATOM 1016 O O . GLU A 1 130 ? -11.102 2.301 -14.109 1 94.12 130 GLU A O 1
ATOM 1021 N N . ILE A 1 131 ? -9.211 1.161 -14.219 1 95.88 131 ILE A N 1
ATOM 1022 C CA . ILE A 1 131 ? -8.945 1.241 -12.789 1 95.88 131 ILE A CA 1
ATOM 1023 C C . ILE A 1 131 ? -8.742 2.699 -12.383 1 95.88 131 ILE A C 1
ATOM 1025 O O . ILE A 1 131 ? -9.305 3.156 -11.383 1 95.88 131 ILE A O 1
ATOM 1029 N N . VAL A 1 132 ? -7.973 3.414 -13.141 1 97.75 132 VAL A N 1
ATOM 1030 C CA . VAL A 1 132 ? -7.676 4.812 -12.844 1 97.75 132 VAL A CA 1
ATOM 1031 C C . VAL A 1 132 ? -8.961 5.637 -12.906 1 97.75 132 VAL A C 1
ATOM 1033 O O . VAL A 1 132 ? -9.188 6.504 -12.055 1 97.75 132 VAL A O 1
ATOM 1036 N N . GLN A 1 133 ? -9.742 5.371 -13.883 1 96.38 133 GLN A N 1
ATOM 1037 C CA . GLN A 1 133 ? -11.008 6.09 -13.984 1 96.38 133 GLN A CA 1
ATOM 1038 C C . GLN A 1 133 ? -11.891 5.832 -12.773 1 96.38 133 GLN A C 1
ATOM 1040 O O . GLN A 1 133 ? -12.516 6.754 -12.242 1 96.38 133 GLN A O 1
ATOM 1045 N N . SER A 1 134 ? -12.008 4.625 -12.352 1 96.12 134 SER A N 1
ATOM 1046 C CA . SER A 1 134 ? -12.773 4.285 -11.156 1 96.12 134 SER A CA 1
ATOM 1047 C C . SER A 1 134 ? -12.219 4.996 -9.922 1 96.12 134 SER A C 1
ATOM 1049 O O . SER A 1 134 ? -12.977 5.477 -9.086 1 96.12 134 SER A O 1
ATOM 1051 N N . LEU A 1 135 ? -10.906 5.062 -9.781 1 97.62 135 LEU A N 1
ATOM 1052 C CA . LEU A 1 135 ? -10.273 5.762 -8.672 1 97.62 135 LEU A CA 1
ATOM 1053 C C . LEU A 1 135 ? -10.609 7.25 -8.695 1 97.62 135 LEU A C 1
ATOM 1055 O O . LEU A 1 135 ? -10.906 7.844 -7.66 1 97.62 135 LEU A O 1
ATOM 1059 N N . ARG A 1 136 ? -10.562 7.867 -9.859 1 96.69 136 ARG A N 1
ATOM 1060 C CA . ARG A 1 136 ? -10.922 9.273 -10.008 1 96.69 136 ARG A CA 1
ATOM 1061 C C . ARG A 1 136 ? -12.344 9.531 -9.523 1 96.69 136 ARG A C 1
ATOM 1063 O O . ARG A 1 136 ? -12.602 10.5 -8.805 1 96.69 136 ARG A O 1
ATOM 1070 N N . GLU A 1 137 ? -13.156 8.656 -9.898 1 94.31 137 GLU A N 1
ATOM 1071 C CA . GLU A 1 137 ? -14.547 8.797 -9.477 1 94.31 137 GLU A CA 1
ATOM 1072 C C . GLU A 1 137 ? -14.68 8.664 -7.965 1 94.31 137 GLU A C 1
ATOM 1074 O O . GLU A 1 137 ? -15.469 9.375 -7.34 1 94.31 137 GLU A O 1
ATOM 1079 N N . MET A 1 138 ? -13.977 7.785 -7.367 1 93.19 138 MET A N 1
ATOM 1080 C CA . MET A 1 138 ? -14.023 7.547 -5.926 1 93.19 138 MET A CA 1
ATOM 1081 C C . MET A 1 138 ? -13.547 8.773 -5.156 1 93.19 138 MET A C 1
ATOM 1083 O O . MET A 1 138 ? -14.102 9.109 -4.109 1 93.19 138 MET A O 1
ATOM 1087 N N . ILE A 1 139 ? -12.508 9.438 -5.734 1 92.31 139 ILE A N 1
ATOM 1088 C CA . ILE A 1 139 ? -11.938 10.562 -5 1 92.31 139 ILE A CA 1
ATOM 1089 C C . ILE A 1 139 ? -12.453 11.875 -5.578 1 92.31 139 ILE A C 1
ATOM 1091 O O . ILE A 1 139 ? -11.93 12.945 -5.273 1 92.31 139 ILE A O 1
ATOM 1095 N N . GLN A 1 140 ? -13.461 11.758 -6.328 1 87.19 140 GLN A N 1
ATOM 1096 C CA . GLN A 1 140 ? -14.203 12.883 -6.875 1 87.19 140 GLN A CA 1
ATOM 1097 C C . GLN A 1 140 ? -13.305 13.789 -7.715 1 87.19 140 GLN A C 1
ATOM 1099 O O . GLN A 1 140 ? -13.25 15 -7.492 1 87.19 140 GLN A O 1
ATOM 1104 N N . LEU A 1 141 ? -12.531 13.062 -8.445 1 74 141 LEU A N 1
ATOM 1105 C CA . LEU A 1 141 ? -11.773 13.734 -9.492 1 74 141 LEU A CA 1
ATOM 1106 C C . LEU A 1 141 ? -12.406 13.484 -10.859 1 74 141 LEU A C 1
ATOM 1108 O O . LEU A 1 141 ? -13 12.43 -11.094 1 74 141 LEU A O 1
ATOM 1112 N N . MET B 1 1 ? -16.703 19.125 2.377 1 45.09 1 MET B N 1
ATOM 1113 C CA . MET B 1 1 ? -16.25 18.297 1.261 1 45.09 1 MET B CA 1
ATOM 1114 C C . MET B 1 1 ? -14.867 17.719 1.535 1 45.09 1 MET B C 1
ATOM 1116 O O . MET B 1 1 ? -13.961 18.438 1.954 1 45.09 1 MET B O 1
ATOM 1120 N N . LYS B 1 2 ? -14.742 16.391 1.902 1 62.25 2 LYS B N 1
ATOM 1121 C CA . LYS B 1 2 ? -13.453 15.844 2.324 1 62.25 2 LYS B CA 1
ATOM 1122 C C . LYS B 1 2 ? -12.391 16.047 1.243 1 62.25 2 LYS B C 1
ATOM 1124 O O . LYS B 1 2 ? -12.664 15.852 0.056 1 62.25 2 LYS B O 1
ATOM 1129 N N . THR B 1 3 ? -11.344 16.672 1.569 1 85.31 3 THR B N 1
ATOM 1130 C CA . THR B 1 3 ? -10.273 16.953 0.621 1 85.31 3 THR B CA 1
ATOM 1131 C C . THR B 1 3 ? -9.805 15.68 -0.075 1 85.31 3 THR B C 1
ATOM 1133 O O . THR B 1 3 ? -10.023 14.578 0.431 1 85.31 3 THR B O 1
ATOM 1136 N N . GLN B 1 4 ? -9.547 15.805 -1.409 1 90.19 4 GLN B N 1
ATOM 1137 C CA . GLN B 1 4 ? -8.992 14.695 -2.186 1 90.19 4 GLN B CA 1
ATOM 1138 C C . GLN B 1 4 ? -7.953 13.922 -1.382 1 90.19 4 GLN B C 1
ATOM 1140 O O . GLN B 1 4 ? -7.855 12.703 -1.491 1 90.19 4 GLN B O 1
ATOM 1145 N N . PHE B 1 5 ? -7.355 14.711 -0.525 1 91.88 5 PHE B N 1
ATOM 1146 C CA . PHE B 1 5 ? -6.344 14.07 0.308 1 91.88 5 PHE B CA 1
ATOM 1147 C C . PHE B 1 5 ? -6.984 13.086 1.277 1 91.88 5 PHE B C 1
ATOM 1149 O O . PHE B 1 5 ? -6.547 11.938 1.384 1 91.88 5 PHE B O 1
ATOM 1156 N N . LEU B 1 6 ? -7.961 13.516 1.953 1 90.06 6 LEU B N 1
ATOM 1157 C CA . LEU B 1 6 ? -8.609 12.695 2.973 1 90.06 6 LEU B CA 1
ATOM 1158 C C . LEU B 1 6 ? -9.242 11.453 2.352 1 90.06 6 LEU B C 1
ATOM 1160 O O . LEU B 1 6 ? -9.195 10.375 2.936 1 90.06 6 LEU B O 1
ATOM 1164 N N . LEU B 1 7 ? -9.805 11.555 1.166 1 92.81 7 LEU B N 1
ATOM 1165 C CA . LEU B 1 7 ? -10.43 10.43 0.48 1 92.81 7 LEU B CA 1
ATOM 1166 C C . LEU B 1 7 ? -9.383 9.43 0.009 1 92.81 7 LEU B C 1
ATOM 1168 O O . LEU B 1 7 ? -9.57 8.219 0.135 1 92.81 7 LEU B O 1
ATOM 1172 N N . TRP B 1 8 ? -8.273 9.938 -0.531 1 95.88 8 TRP B N 1
ATOM 1173 C CA . TRP B 1 8 ? -7.184 9.07 -0.958 1 95.88 8 TRP B CA 1
ATOM 1174 C C . TRP B 1 8 ? -6.566 8.344 0.233 1 95.88 8 TRP B C 1
ATOM 1176 O O . TRP B 1 8 ? -6.277 7.145 0.155 1 95.88 8 TRP B O 1
ATOM 1186 N N . GLN B 1 9 ? -6.387 9.07 1.274 1 93.31 9 GLN B N 1
ATOM 1187 C CA . GLN B 1 9 ? -5.832 8.477 2.486 1 93.31 9 GLN B CA 1
ATOM 1188 C C . GLN B 1 9 ? -6.738 7.367 3.018 1 93.31 9 GLN B C 1
ATOM 1190 O O . GLN B 1 9 ? -6.254 6.309 3.424 1 93.31 9 GLN B O 1
ATOM 1195 N N . LYS B 1 10 ? -7.973 7.637 3.041 1 92.31 10 LYS B N 1
ATOM 1196 C CA . LYS B 1 10 ? -8.922 6.629 3.494 1 92.31 10 LYS B CA 1
ATOM 1197 C C . LYS B 1 10 ? -8.883 5.391 2.602 1 92.31 10 LYS B C 1
ATOM 1199 O O . LYS B 1 10 ? -8.922 4.262 3.094 1 92.31 10 LYS B O 1
ATOM 1204 N N . LEU B 1 11 ? -8.883 5.566 1.313 1 96.12 11 LEU B N 1
ATOM 1205 C CA . LEU B 1 11 ? -8.758 4.465 0.366 1 96.12 11 LEU B CA 1
ATOM 1206 C C . LEU B 1 11 ? -7.508 3.639 0.657 1 96.12 11 LEU B C 1
ATOM 1208 O O . LEU B 1 11 ? -7.578 2.41 0.739 1 96.12 11 LEU B O 1
ATOM 1212 N N . LYS B 1 12 ? -6.402 4.316 0.787 1 95.44 12 LYS B N 1
ATOM 1213 C CA . LYS B 1 12 ? -5.137 3.65 1.081 1 95.44 12 LYS B CA 1
ATOM 1214 C C . LYS B 1 12 ? -5.238 2.826 2.361 1 95.44 12 LYS B C 1
ATOM 1216 O O . LYS B 1 12 ? -4.754 1.693 2.416 1 95.44 12 LYS B O 1
ATOM 1221 N N . ILE B 1 13 ? -5.844 3.387 3.389 1 93.12 13 ILE B N 1
ATOM 1222 C CA . ILE B 1 13 ? -5.996 2.703 4.668 1 93.12 13 ILE B CA 1
ATOM 1223 C C . ILE B 1 13 ? -6.855 1.453 4.488 1 93.12 13 ILE B C 1
ATOM 1225 O O . ILE B 1 13 ? -6.531 0.389 5.02 1 93.12 13 ILE B O 1
ATOM 1229 N N . VAL B 1 14 ? -7.926 1.569 3.752 1 95.94 14 VAL B N 1
ATOM 1230 C CA . VAL B 1 14 ? -8.805 0.432 3.5 1 95.94 14 VAL B CA 1
ATOM 1231 C C . VAL B 1 14 ? -8.047 -0.646 2.73 1 95.94 14 VAL B C 1
ATOM 1233 O O . VAL B 1 14 ? -8.062 -1.819 3.113 1 95.94 14 VAL B O 1
ATOM 1236 N N . ILE B 1 15 ? -7.391 -0.248 1.674 1 97.62 15 ILE B N 1
ATOM 1237 C CA . ILE B 1 15 ? -6.625 -1.194 0.866 1 97.62 15 ILE B CA 1
ATOM 1238 C C . ILE B 1 15 ? -5.609 -1.919 1.744 1 97.62 15 ILE B C 1
ATOM 1240 O O . ILE B 1 15 ? -5.488 -3.145 1.685 1 97.62 15 ILE B O 1
ATOM 1244 N N . ASP B 1 16 ? -4.898 -1.206 2.568 1 95.88 16 ASP B N 1
ATOM 1245 C CA . ASP B 1 16 ? -3.879 -1.791 3.432 1 95.88 16 ASP B CA 1
ATOM 1246 C C . ASP B 1 16 ? -4.496 -2.773 4.422 1 95.88 16 ASP B C 1
ATOM 1248 O O . ASP B 1 16 ? -3.912 -3.82 4.711 1 95.88 16 ASP B O 1
ATOM 1252 N N . SER B 1 17 ? -5.594 -2.39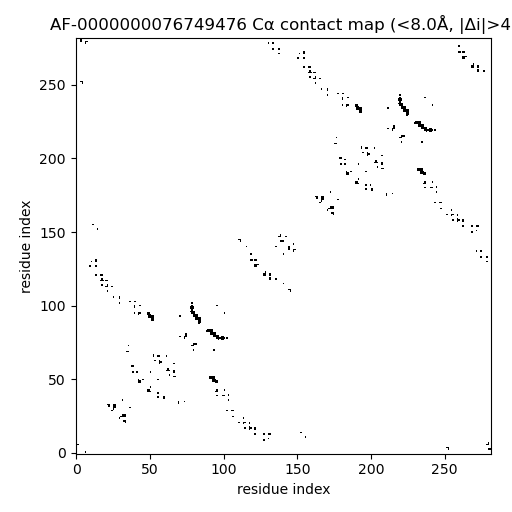6 4.98 1 96.06 17 SER B N 1
ATOM 1253 C CA . SER B 1 17 ? -6.254 -3.285 5.93 1 96.06 17 SER B CA 1
ATOM 1254 C C . SER B 1 17 ? -6.711 -4.574 5.258 1 96.06 17 SER B C 1
ATOM 1256 O O . SER B 1 17 ? -6.602 -5.656 5.836 1 96.06 17 SER B O 1
ATOM 1258 N N . VAL B 1 18 ? -7.25 -4.516 4.086 1 98 18 VAL B N 1
ATOM 1259 C CA . VAL B 1 18 ? -7.684 -5.676 3.318 1 98 18 VAL B CA 1
ATOM 1260 C C . VAL B 1 18 ? -6.484 -6.574 3.014 1 98 18 VAL B C 1
ATOM 1262 O O . VAL B 1 18 ? -6.535 -7.785 3.234 1 98 18 VAL B O 1
ATOM 1265 N N . GLU B 1 19 ? -5.418 -5.965 2.561 1 98.06 19 GLU B N 1
ATOM 1266 C CA . GLU B 1 19 ? -4.188 -6.703 2.289 1 98.06 19 GLU B CA 1
ATOM 1267 C C . GLU B 1 19 ? -3.705 -7.445 3.531 1 98.06 19 GLU B C 1
ATOM 1269 O O . GLU B 1 19 ? -3.303 -8.609 3.449 1 98.06 19 GLU B O 1
ATOM 1274 N N . ALA B 1 20 ? -3.709 -6.766 4.621 1 97.31 20 ALA B N 1
ATOM 1275 C CA . ALA B 1 20 ? -3.234 -7.363 5.867 1 97.31 20 ALA B CA 1
ATOM 1276 C C . ALA B 1 20 ? -4.078 -8.57 6.258 1 97.31 20 ALA B C 1
ATOM 1278 O O . ALA B 1 20 ? -3.551 -9.586 6.723 1 97.31 20 ALA B O 1
ATOM 1279 N N . GLN B 1 21 ? -5.352 -8.445 6.086 1 98.12 21 GLN B N 1
ATOM 1280 C CA . GLN B 1 21 ? -6.238 -9.555 6.434 1 98.12 21 GLN B CA 1
ATOM 1281 C C . GLN B 1 21 ? -6.039 -10.734 5.492 1 98.12 21 GLN B C 1
ATOM 1283 O O . GLN B 1 21 ? -6.016 -11.891 5.934 1 98.12 21 GLN B O 1
ATOM 1288 N N . ILE B 1 22 ? -5.914 -10.492 4.207 1 98.38 22 ILE B N 1
ATOM 1289 C CA . ILE B 1 22 ? -5.652 -11.555 3.242 1 98.38 22 ILE B CA 1
ATOM 1290 C C . ILE B 1 22 ? -4.34 -12.258 3.588 1 98.38 22 ILE B C 1
ATOM 1292 O O . ILE B 1 22 ? -4.266 -13.484 3.578 1 98.38 22 ILE B O 1
ATOM 1296 N N . ALA B 1 23 ? -3.328 -11.469 3.889 1 98.38 23 ALA B N 1
ATOM 1297 C CA . ALA B 1 23 ? -2.025 -12.016 4.258 1 98.38 23 ALA B CA 1
ATOM 1298 C C . ALA B 1 23 ? -2.143 -12.945 5.461 1 98.38 23 ALA B C 1
ATOM 1300 O O . ALA B 1 23 ? -1.539 -14.023 5.48 1 98.38 23 ALA B O 1
ATOM 1301 N N . LYS B 1 24 ? -2.885 -12.5 6.375 1 98.38 24 LYS B N 1
ATOM 1302 C CA . LYS B 1 24 ? -3.096 -13.305 7.574 1 98.38 24 LYS B CA 1
ATOM 1303 C C . LYS B 1 24 ? -3.754 -14.641 7.234 1 98.38 24 LYS B C 1
ATOM 1305 O O . LYS B 1 24 ? -3.324 -15.695 7.715 1 98.38 24 LYS B O 1
ATOM 1310 N N . GLU B 1 25 ? -4.738 -14.625 6.422 1 98.19 25 GLU B N 1
ATOM 1311 C CA . GLU B 1 25 ? -5.457 -15.836 6.043 1 98.19 25 GLU B CA 1
ATOM 1312 C C . GLU B 1 25 ? -4.574 -16.766 5.211 1 98.19 25 GLU B C 1
ATOM 1314 O O . GLU B 1 25 ? -4.566 -17.984 5.418 1 98.19 25 GLU B O 1
ATOM 1319 N N . LEU B 1 26 ? -3.848 -16.203 4.285 1 98.31 26 LEU B N 1
ATOM 1320 C CA . LEU B 1 26 ? -2.928 -16.984 3.461 1 98.31 26 LEU B CA 1
ATOM 1321 C C . LEU B 1 26 ? -1.897 -17.703 4.328 1 98.31 26 LEU B C 1
ATOM 1323 O O . LEU B 1 26 ? -1.618 -18.875 4.117 1 98.31 26 LEU B O 1
ATOM 1327 N N . GLN B 1 27 ? -1.384 -16.969 5.246 1 98.19 27 GLN B N 1
ATOM 1328 C CA . GLN B 1 27 ? -0.379 -17.531 6.141 1 98.19 27 GLN B CA 1
ATOM 1329 C C . GLN B 1 27 ? -0.977 -18.641 7.012 1 98.19 27 GLN B C 1
ATOM 1331 O O . GLN B 1 27 ? -0.404 -19.719 7.129 1 98.19 27 GLN B O 1
ATOM 1336 N N . GLN B 1 28 ? -2.08 -18.359 7.625 1 98.12 28 GLN B N 1
ATOM 1337 C CA . GLN B 1 28 ? -2.695 -19.266 8.586 1 98.12 28 GLN B CA 1
ATOM 1338 C C . GLN B 1 28 ? -3.186 -20.547 7.902 1 98.12 28 GLN B C 1
ATOM 1340 O O . GLN B 1 28 ? -3.008 -21.641 8.43 1 98.12 28 GLN B O 1
ATOM 1345 N N . LYS B 1 29 ? -3.703 -20.453 6.75 1 98.19 29 LYS B N 1
ATOM 1346 C CA . LYS B 1 29 ? -4.379 -21.594 6.133 1 98.19 29 LYS B CA 1
ATOM 1347 C C . LYS B 1 29 ? -3.449 -22.328 5.168 1 98.19 29 LYS B C 1
ATOM 1349 O O . LYS B 1 29 ? -3.594 -23.531 4.953 1 98.19 29 LYS B O 1
ATOM 1354 N N . HIS B 1 30 ? -2.471 -21.578 4.609 1 97.88 30 HIS B N 1
ATOM 1355 C CA . HIS B 1 30 ? -1.691 -22.203 3.547 1 97.88 30 HIS B CA 1
ATOM 1356 C C . HIS B 1 30 ? -0.196 -22.109 3.828 1 97.88 30 HIS B C 1
ATOM 1358 O O . HIS B 1 30 ? 0.619 -22.656 3.08 1 97.88 30 HIS B O 1
ATOM 1364 N N . GLY B 1 31 ? 0.144 -21.359 4.867 1 97.5 31 GLY B N 1
ATOM 1365 C CA . GLY B 1 31 ? 1.552 -21.188 5.195 1 97.5 31 GLY B CA 1
ATOM 1366 C C . GLY B 1 31 ? 2.311 -20.375 4.172 1 97.5 31 GLY B C 1
ATOM 1367 O O . GLY B 1 31 ? 3.525 -20.516 4.023 1 97.5 31 GLY B O 1
ATOM 1368 N N . LEU B 1 32 ? 1.671 -19.578 3.408 1 97.88 32 LEU B N 1
ATOM 1369 C CA . LEU B 1 32 ? 2.268 -18.734 2.375 1 97.88 32 LEU B CA 1
ATOM 1370 C C . LEU B 1 32 ? 2.195 -17.266 2.762 1 97.88 32 LEU B C 1
ATOM 1372 O O . LEU B 1 32 ? 1.136 -16.781 3.156 1 97.88 32 LEU B O 1
ATOM 1376 N N . GLY B 1 33 ? 3.279 -16.562 2.689 1 97.88 33 GLY B N 1
ATOM 1377 C CA . GLY B 1 33 ? 3.209 -15.109 2.705 1 97.88 33 GLY B CA 1
ATOM 1378 C C . GLY B 1 33 ? 2.543 -14.531 1.473 1 97.88 33 GLY B C 1
ATOM 1379 O O . GLY B 1 33 ? 2.535 -15.164 0.412 1 97.88 33 GLY B O 1
ATOM 1380 N N . ILE B 1 34 ? 2.088 -13.359 1.585 1 97.5 34 ILE B N 1
ATOM 1381 C CA . ILE B 1 34 ? 1.329 -12.75 0.498 1 97.5 34 ILE B CA 1
ATOM 1382 C C . ILE B 1 34 ? 2.234 -12.547 -0.715 1 97.5 34 ILE B C 1
ATOM 1384 O O . ILE B 1 34 ? 1.806 -12.742 -1.855 1 97.5 34 ILE B O 1
ATOM 1388 N N . THR B 1 35 ? 3.49 -12.203 -0.504 1 97.38 35 THR B N 1
ATOM 1389 C CA . THR B 1 35 ? 4.398 -12.016 -1.629 1 97.38 35 THR B CA 1
ATOM 1390 C C . THR B 1 35 ? 4.781 -13.359 -2.246 1 97.38 35 THR B C 1
ATOM 1392 O O . THR B 1 35 ? 4.977 -13.461 -3.459 1 97.38 35 THR B O 1
ATOM 1395 N N . GLU B 1 36 ? 4.949 -14.336 -1.404 1 98.19 36 GLU B N 1
ATOM 1396 C CA . GLU B 1 36 ? 5.164 -15.688 -1.919 1 98.19 36 GLU B CA 1
ATOM 1397 C C . GLU B 1 36 ? 4.008 -16.125 -2.811 1 98.19 36 GLU B C 1
ATOM 1399 O O . GLU B 1 36 ? 4.227 -16.656 -3.906 1 98.19 36 GLU B O 1
ATOM 1404 N N . TYR B 1 37 ? 2.805 -15.906 -2.33 1 98.25 37 TYR B N 1
ATOM 1405 C CA . TYR B 1 37 ? 1.617 -16.234 -3.109 1 98.25 37 TYR B CA 1
ATOM 1406 C C . TYR B 1 37 ? 1.631 -15.523 -4.453 1 98.25 37 TYR B C 1
ATOM 1408 O O . TYR B 1 37 ? 1.365 -16.125 -5.492 1 98.25 37 TYR B O 1
ATOM 1416 N N . ARG B 1 38 ? 1.905 -14.281 -4.449 1 97.56 38 ARG B N 1
ATOM 1417 C CA . ARG B 1 38 ? 1.946 -13.492 -5.68 1 97.56 38 ARG B CA 1
ATOM 1418 C C . ARG B 1 38 ? 3.008 -14.031 -6.637 1 97.56 38 ARG B C 1
ATOM 1420 O O . ARG B 1 38 ? 2.77 -14.125 -7.84 1 97.56 38 ARG B O 1
ATOM 1427 N N . ALA B 1 39 ? 4.156 -14.344 -6.125 1 98.12 39 ALA B N 1
ATOM 1428 C CA . ALA B 1 39 ? 5.223 -14.898 -6.949 1 98.12 39 ALA B CA 1
ATOM 1429 C C . ALA B 1 39 ? 4.781 -16.203 -7.613 1 98.12 39 ALA B C 1
ATOM 1431 O O . ALA B 1 39 ? 4.973 -16.391 -8.82 1 98.12 39 ALA B O 1
ATOM 1432 N N . LEU B 1 40 ? 4.227 -17.047 -6.805 1 98.44 40 LEU B N 1
ATOM 1433 C CA . LEU B 1 40 ? 3.764 -18.312 -7.332 1 98.44 40 LEU B CA 1
ATOM 1434 C C . LEU B 1 40 ? 2.686 -18.109 -8.391 1 98.44 40 LEU B C 1
ATOM 1436 O O . LEU B 1 40 ? 2.646 -18.844 -9.391 1 98.44 40 LEU B O 1
ATOM 1440 N N . SER B 1 41 ? 1.806 -17.188 -8.188 1 97.56 41 SER B N 1
ATOM 1441 C CA . SER B 1 41 ? 0.755 -16.875 -9.156 1 97.56 41 SER B CA 1
ATOM 1442 C C . SER B 1 41 ? 1.343 -16.391 -10.477 1 97.56 41 SER B C 1
ATOM 1444 O O . SER B 1 41 ? 0.873 -16.766 -11.547 1 97.56 41 SER B O 1
ATOM 1446 N N . LEU B 1 42 ? 2.342 -15.594 -10.391 1 96.5 42 LEU B N 1
ATOM 1447 C CA . LEU B 1 42 ? 3.01 -15.102 -11.594 1 96.5 42 LEU B CA 1
ATOM 1448 C C . LEU B 1 42 ? 3.695 -16.25 -12.336 1 96.5 42 LEU B C 1
ATOM 1450 O O . LEU B 1 42 ? 3.639 -16.312 -13.57 1 96.5 42 LEU B O 1
ATOM 1454 N N . LEU B 1 43 ? 4.312 -17.094 -11.617 1 97.75 43 LEU B N 1
ATOM 1455 C CA . LEU B 1 43 ? 5.043 -18.203 -12.219 1 97.75 43 LEU B CA 1
ATOM 1456 C C . LEU B 1 43 ? 4.094 -19.156 -12.922 1 97.75 43 LEU B C 1
ATOM 1458 O O . LEU B 1 43 ? 4.395 -19.656 -14.008 1 97.75 43 LEU B O 1
ATOM 1462 N N . ILE B 1 44 ? 3.021 -19.438 -12.281 1 96.5 44 ILE B N 1
ATOM 1463 C CA . ILE B 1 44 ? 2.057 -20.375 -12.852 1 96.5 44 ILE B CA 1
ATOM 1464 C C . ILE B 1 44 ? 1.537 -19.828 -14.18 1 96.5 44 ILE B C 1
ATOM 1466 O O . ILE B 1 44 ? 1.264 -20.609 -15.102 1 96.5 44 ILE B O 1
ATOM 1470 N N . GLU B 1 45 ? 1.422 -18.562 -14.305 1 94.44 45 GLU B N 1
ATOM 1471 C CA . GLU B 1 45 ? 0.876 -17.922 -15.5 1 94.44 45 GLU B CA 1
ATOM 1472 C C . GLU B 1 45 ? 1.955 -17.734 -16.562 1 94.44 45 GLU B C 1
ATOM 1474 O O . GLU B 1 45 ? 1.646 -17.484 -17.734 1 94.44 45 GLU B O 1
ATOM 1479 N N . ALA B 1 46 ? 3.172 -17.766 -16.156 1 96 46 ALA B N 1
ATOM 1480 C CA . ALA B 1 46 ? 4.285 -17.5 -17.062 1 96 46 ALA B CA 1
ATOM 1481 C C . ALA B 1 46 ? 4.48 -18.656 -18.047 1 96 46 ALA B C 1
ATOM 1483 O O . ALA B 1 46 ? 4.18 -19.812 -17.719 1 96 46 ALA B O 1
ATOM 1484 N N . PRO B 1 47 ? 4.988 -18.328 -19.234 1 94.62 47 PRO B N 1
ATOM 1485 C CA . PRO B 1 47 ? 5.355 -19.406 -20.141 1 94.62 47 PRO B CA 1
ATOM 1486 C C . PRO B 1 47 ? 6.324 -20.406 -19.5 1 94.62 47 PRO B C 1
ATOM 1488 O O . PRO B 1 47 ? 7.301 -20 -18.859 1 94.62 47 PRO B O 1
ATOM 1491 N N . ASP B 1 48 ? 6.004 -21.688 -19.594 1 94.12 48 ASP B N 1
ATOM 1492 C CA . ASP B 1 48 ? 6.82 -22.781 -19.109 1 94.12 48 ASP B CA 1
ATOM 1493 C C . ASP B 1 48 ? 6.953 -22.734 -17.578 1 94.12 48 ASP B C 1
ATOM 1495 O O . ASP B 1 48 ? 7.855 -23.344 -17.016 1 94.12 48 ASP B O 1
ATOM 1499 N N . SER B 1 49 ? 6.18 -21.859 -16.906 1 97.19 49 SER B N 1
ATOM 1500 C CA . SER B 1 49 ? 6.121 -21.734 -15.445 1 97.19 49 SER B CA 1
ATOM 1501 C C . SER B 1 49 ? 7.469 -21.312 -14.875 1 97.19 49 SER B C 1
ATOM 1503 O O . SER B 1 49 ? 7.906 -21.828 -13.844 1 97.19 49 SER B O 1
ATOM 1505 N N . GLU B 1 50 ? 8.125 -20.438 -15.57 1 96.69 50 GLU B N 1
ATOM 1506 C CA . GLU B 1 50 ? 9.391 -19.906 -15.086 1 96.69 50 GLU B CA 1
ATOM 1507 C C . GLU B 1 50 ? 9.547 -18.438 -15.469 1 96.69 50 GLU B C 1
ATOM 1509 O O . GLU B 1 50 ? 8.938 -17.969 -16.438 1 96.69 50 GLU B O 1
ATOM 1514 N N . LEU B 1 51 ? 10.258 -17.719 -14.664 1 96.31 51 LEU B N 1
ATOM 1515 C CA . LEU B 1 51 ? 10.609 -16.328 -14.93 1 96.31 51 LEU B CA 1
ATOM 1516 C C . LEU B 1 51 ? 12.062 -16.062 -14.547 1 96.31 51 LEU B C 1
ATOM 1518 O O . LEU B 1 51 ? 12.562 -16.594 -13.555 1 96.31 51 LEU B O 1
ATOM 1522 N N . ARG B 1 52 ? 12.672 -15.172 -15.359 1 94.81 52 ARG B N 1
ATOM 1523 C CA . ARG B 1 52 ? 13.961 -14.656 -14.914 1 94.81 52 ARG B CA 1
ATOM 1524 C C . ARG B 1 52 ? 13.812 -13.867 -13.617 1 94.81 52 ARG B C 1
ATOM 1526 O O . ARG B 1 52 ? 12.805 -13.203 -13.398 1 94.81 52 ARG B O 1
ATOM 1533 N N . MET B 1 53 ? 14.898 -13.969 -12.844 1 94.38 53 MET B N 1
ATOM 1534 C CA . MET B 1 53 ? 14.875 -13.266 -11.562 1 94.38 53 MET B CA 1
ATOM 1535 C C . MET B 1 53 ? 14.531 -11.789 -11.758 1 94.38 53 MET B C 1
ATOM 1537 O O . MET B 1 53 ? 13.719 -11.234 -11.008 1 94.38 53 MET B O 1
ATOM 1541 N N . GLN B 1 54 ? 15.07 -11.188 -12.727 1 93.5 54 GLN B N 1
ATOM 1542 C CA . GLN B 1 54 ? 14.836 -9.773 -1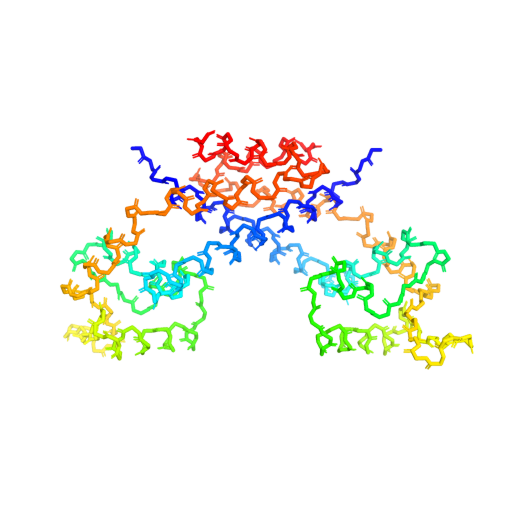2.992 1 93.5 54 GLN B CA 1
ATOM 1543 C C . GLN B 1 54 ? 13.391 -9.516 -13.406 1 93.5 54 GLN B C 1
ATOM 1545 O O . GLN B 1 54 ? 12.805 -8.508 -13.023 1 93.5 54 GLN B O 1
ATOM 1550 N N . GLU B 1 55 ? 12.859 -10.359 -14.148 1 94.88 55 GLU B N 1
ATOM 1551 C CA . GLU B 1 55 ? 11.469 -10.234 -14.578 1 94.88 55 GLU B CA 1
ATOM 1552 C C . GLU B 1 55 ? 10.508 -10.422 -13.406 1 94.88 55 GLU B C 1
ATOM 1554 O O . GLU B 1 55 ? 9.531 -9.688 -13.281 1 94.88 55 GLU B O 1
ATOM 1559 N N . LEU B 1 56 ? 10.781 -11.43 -12.617 1 96.44 56 LEU B N 1
ATOM 1560 C CA . LEU B 1 56 ? 9.977 -11.648 -11.422 1 96.44 56 LEU B CA 1
ATOM 1561 C C . LEU B 1 56 ? 10.016 -10.43 -10.508 1 96.44 56 LEU B C 1
ATOM 1563 O O . LEU B 1 56 ? 8.977 -9.984 -10.016 1 96.44 56 LEU B O 1
ATOM 1567 N N . ALA B 1 57 ? 11.195 -9.883 -10.305 1 96 57 ALA B N 1
ATOM 1568 C CA . ALA B 1 57 ? 11.359 -8.688 -9.484 1 96 57 ALA B CA 1
ATOM 1569 C C . ALA B 1 57 ? 10.547 -7.523 -10.047 1 96 57 ALA B C 1
ATOM 1571 O O . ALA B 1 57 ? 9.82 -6.852 -9.305 1 96 57 ALA B O 1
ATOM 1572 N N . LYS B 1 58 ? 10.586 -7.332 -11.344 1 93.12 58 LYS B N 1
ATOM 1573 C CA . LYS B 1 58 ? 9.852 -6.266 -12.023 1 93.12 58 LYS B CA 1
ATOM 1574 C C . LYS B 1 58 ? 8.352 -6.434 -11.852 1 93.12 58 LYS B C 1
ATOM 1576 O O . LYS B 1 58 ? 7.645 -5.48 -11.508 1 93.12 58 LYS B O 1
ATOM 1581 N N . CYS B 1 59 ? 7.902 -7.625 -12.031 1 92.69 59 CYS B N 1
ATOM 1582 C CA . CYS B 1 59 ? 6.473 -7.91 -11.914 1 92.69 59 CYS B CA 1
ATOM 1583 C C . CYS B 1 59 ? 5.988 -7.664 -10.492 1 92.69 59 CYS B C 1
ATOM 1585 O O . CYS B 1 59 ? 4.855 -7.227 -10.281 1 92.69 59 CYS B O 1
ATOM 1587 N N . LEU B 1 60 ? 6.793 -7.887 -9.531 1 94.06 60 LEU B N 1
ATOM 1588 C CA . LEU B 1 60 ? 6.398 -7.793 -8.133 1 94.06 60 LEU B CA 1
ATOM 1589 C C . LEU B 1 60 ? 6.711 -6.41 -7.57 1 94.06 60 LEU B C 1
ATOM 1591 O O . LEU B 1 60 ? 6.324 -6.09 -6.445 1 94.06 60 LEU B O 1
ATOM 1595 N N . GLY B 1 61 ? 7.461 -5.609 -8.305 1 89.88 61 GLY B N 1
ATOM 1596 C CA . GLY B 1 61 ? 7.883 -4.305 -7.816 1 89.88 61 GLY B CA 1
ATOM 1597 C C . GLY B 1 61 ? 8.93 -4.391 -6.719 1 89.88 61 GLY B C 1
ATOM 1598 O O . GLY B 1 61 ? 8.914 -3.594 -5.781 1 89.88 61 GLY B O 1
ATOM 1599 N N . LEU B 1 62 ? 9.742 -5.359 -6.781 1 94.06 62 LEU B N 1
ATOM 1600 C CA . LEU B 1 62 ? 10.773 -5.57 -5.773 1 94.06 62 LEU B CA 1
ATOM 1601 C C . LEU B 1 62 ? 12.156 -5.258 -6.336 1 94.06 62 LEU B C 1
ATOM 1603 O O . LEU B 1 62 ? 12.383 -5.375 -7.543 1 94.06 62 LEU B O 1
ATOM 1607 N N . ASN B 1 63 ? 13 -4.859 -5.391 1 93.56 63 ASN B N 1
ATOM 1608 C CA . ASN B 1 63 ? 14.398 -4.746 -5.805 1 93.56 63 ASN B CA 1
ATOM 1609 C C . ASN B 1 63 ? 15.102 -6.098 -5.785 1 93.56 63 ASN B C 1
ATOM 1611 O O . ASN B 1 63 ? 14.516 -7.102 -5.367 1 93.56 63 ASN B O 1
ATOM 1615 N N . GLN B 1 64 ? 16.266 -6.109 -6.246 1 94 64 GLN B N 1
ATOM 1616 C CA . GLN B 1 64 ? 17 -7.352 -6.438 1 94 64 GLN B CA 1
ATOM 1617 C C . GLN B 1 64 ? 17.234 -8.062 -5.109 1 94 64 GLN B C 1
ATOM 1619 O O . GLN B 1 64 ? 17.109 -9.289 -5.023 1 94 64 GLN B O 1
ATOM 1624 N N . SER B 1 65 ? 17.625 -7.348 -4.148 1 96.62 65 SER B N 1
ATOM 1625 C CA . SER B 1 65 ? 17.875 -7.961 -2.848 1 96.62 65 SER B CA 1
ATOM 1626 C C . SER B 1 65 ? 16.609 -8.602 -2.287 1 96.62 65 SER B C 1
ATOM 1628 O O . SER B 1 65 ? 16.656 -9.719 -1.756 1 96.62 65 SER B O 1
ATOM 1630 N N . SER B 1 66 ? 15.477 -7.961 -2.426 1 96.69 66 SER B N 1
ATOM 1631 C CA . SER B 1 66 ? 14.203 -8.453 -1.909 1 96.69 66 SER B CA 1
ATOM 1632 C C . SER B 1 66 ? 13.742 -9.695 -2.662 1 96.69 66 SER B C 1
ATOM 1634 O O . SER B 1 66 ? 13.258 -10.656 -2.055 1 96.69 66 SER B O 1
ATOM 1636 N N . VAL B 1 67 ? 13.891 -9.664 -3.98 1 97.38 67 VAL B N 1
ATOM 1637 C CA . VAL B 1 67 ? 13.438 -10.805 -4.762 1 97.38 67 VAL B CA 1
ATOM 1638 C C . VAL B 1 67 ? 14.336 -12.008 -4.492 1 97.38 67 VAL B C 1
ATOM 1640 O O . VAL B 1 67 ? 13.867 -13.148 -4.465 1 97.38 67 VAL B O 1
ATOM 1643 N N . THR B 1 68 ? 15.594 -11.766 -4.324 1 97.12 68 THR B N 1
ATOM 1644 C CA . THR B 1 68 ? 16.516 -12.852 -3.998 1 97.12 68 THR B CA 1
ATOM 1645 C C . THR B 1 68 ? 16.094 -13.547 -2.705 1 97.12 68 THR B C 1
ATOM 1647 O O . THR B 1 68 ? 16 -14.773 -2.656 1 97.12 68 THR B O 1
ATOM 1650 N N . ARG B 1 69 ? 15.836 -12.797 -1.723 1 98.06 69 ARG B N 1
ATOM 1651 C CA . ARG B 1 69 ? 15.391 -13.352 -0.449 1 98.06 69 ARG B CA 1
ATOM 1652 C C . ARG B 1 69 ? 14.078 -14.109 -0.612 1 98.06 69 ARG B C 1
ATOM 1654 O O . ARG B 1 69 ? 13.883 -15.164 -0.005 1 98.06 69 ARG B O 1
ATOM 1661 N N . LEU B 1 70 ? 13.203 -13.578 -1.343 1 98.12 70 LEU B N 1
ATOM 1662 C CA . LEU B 1 70 ? 11.914 -14.219 -1.612 1 98.12 70 LEU B CA 1
ATOM 1663 C C . LEU B 1 70 ? 12.109 -15.578 -2.279 1 98.12 70 LEU B C 1
ATOM 1665 O O . LEU B 1 70 ? 11.539 -16.578 -1.839 1 98.12 70 LEU B O 1
ATOM 1669 N N . VAL B 1 71 ? 12.859 -15.578 -3.309 1 97.75 71 VAL B N 1
ATOM 1670 C CA . VAL B 1 71 ? 13.07 -16.797 -4.078 1 97.75 71 VAL B CA 1
ATOM 1671 C C . VAL B 1 71 ? 13.797 -17.828 -3.219 1 97.75 71 VAL B C 1
ATOM 1673 O O . VAL B 1 71 ? 13.523 -19.031 -3.312 1 97.75 71 VAL B O 1
ATOM 1676 N N . GLU B 1 72 ? 14.742 -17.375 -2.459 1 97.88 72 GLU B N 1
ATOM 1677 C CA . GLU B 1 72 ? 15.414 -18.281 -1.527 1 97.88 72 GLU B CA 1
ATOM 1678 C C . GLU B 1 72 ? 14.414 -18.953 -0.598 1 97.88 72 GLU B C 1
ATOM 1680 O O . GLU B 1 72 ? 14.508 -20.156 -0.358 1 97.88 72 GLU B O 1
ATOM 1685 N N . ARG B 1 73 ? 13.492 -18.25 -0.074 1 98.06 73 ARG B N 1
ATOM 1686 C CA . ARG B 1 73 ? 12.461 -18.797 0.798 1 98.06 73 ARG B CA 1
ATOM 1687 C C . ARG B 1 73 ? 11.594 -19.812 0.052 1 98.06 73 ARG B C 1
ATOM 1689 O O . ARG B 1 73 ? 11.281 -20.875 0.58 1 98.06 73 ARG B O 1
ATOM 1696 N N . LEU B 1 74 ? 11.227 -19.469 -1.146 1 98.5 74 LEU B N 1
ATOM 1697 C CA . LEU B 1 74 ? 10.398 -20.359 -1.959 1 98.5 74 LEU B CA 1
ATOM 1698 C C . LEU B 1 74 ? 11.141 -21.641 -2.281 1 98.5 74 LEU B C 1
ATOM 1700 O O . LEU B 1 74 ? 10.539 -22.719 -2.289 1 98.5 74 LEU B O 1
ATOM 1704 N N . GLU B 1 75 ? 12.367 -21.484 -2.572 1 98.12 75 GLU B N 1
ATOM 1705 C CA . GLU B 1 75 ? 13.203 -22.641 -2.855 1 98.12 75 GLU B CA 1
ATOM 1706 C C . GLU B 1 75 ? 13.344 -23.531 -1.624 1 98.12 75 GLU B C 1
ATOM 1708 O O . GLU B 1 75 ? 13.219 -24.75 -1.717 1 98.12 75 GLU B O 1
ATOM 1713 N N . LYS B 1 76 ? 13.656 -22.922 -0.522 1 98.12 76 LYS B N 1
ATOM 1714 C CA . LYS B 1 76 ? 13.789 -23.656 0.727 1 98.12 76 LYS B CA 1
ATOM 1715 C C . LYS B 1 76 ? 12.508 -24.422 1.054 1 98.12 76 LYS B C 1
ATOM 1717 O O . LYS B 1 76 ? 12.555 -25.547 1.573 1 98.12 76 LYS B O 1
ATOM 1722 N N . GLY B 1 77 ? 11.406 -23.906 0.712 1 97.88 77 GLY B N 1
ATOM 1723 C CA . GLY B 1 77 ? 10.109 -24.531 0.938 1 97.88 77 GLY B CA 1
ATOM 1724 C C . GLY B 1 77 ? 9.758 -25.562 -0.122 1 97.88 77 GLY B C 1
ATOM 1725 O O . GLY B 1 77 ? 8.742 -26.25 -0.009 1 97.88 77 GLY B O 1
ATOM 1726 N N . GLY B 1 78 ? 10.594 -25.656 -1.174 1 98.56 78 GLY B N 1
ATOM 1727 C CA . GLY B 1 78 ? 10.391 -26.625 -2.238 1 98.56 78 GLY B CA 1
ATOM 1728 C C . GLY B 1 78 ? 9.398 -26.141 -3.287 1 98.56 78 GLY B C 1
ATOM 1729 O O . GLY B 1 78 ? 8.961 -26.938 -4.133 1 98.56 78 GLY B O 1
ATOM 1730 N N . HIS B 1 79 ? 8.977 -24.875 -3.268 1 98.81 79 HIS B N 1
ATOM 1731 C CA . HIS B 1 79 ? 7.953 -24.359 -4.168 1 98.81 79 HIS B CA 1
ATOM 1732 C C . HIS B 1 79 ? 8.547 -23.984 -5.52 1 98.81 79 HIS B C 1
ATOM 1734 O O . HIS B 1 79 ? 7.824 -23.922 -6.52 1 98.81 79 HIS B O 1
ATOM 1740 N N . THR B 1 80 ? 9.797 -23.641 -5.52 1 98.69 80 THR B N 1
ATOM 1741 C CA . THR B 1 80 ? 10.508 -23.297 -6.742 1 98.69 80 THR B CA 1
ATOM 1742 C C . THR B 1 80 ? 11.906 -23.906 -6.742 1 98.69 80 THR B C 1
ATOM 1744 O O . THR B 1 80 ? 12.367 -24.422 -5.723 1 98.69 80 THR B O 1
ATOM 1747 N N . ILE B 1 81 ? 12.531 -23.891 -7.902 1 97.88 81 ILE B N 1
ATOM 1748 C CA . ILE B 1 81 ? 13.961 -24.156 -8.047 1 97.88 81 ILE B CA 1
ATOM 1749 C C . ILE B 1 81 ? 14.594 -23.094 -8.945 1 97.88 81 ILE B C 1
ATOM 1751 O O . ILE B 1 81 ? 13.898 -22.422 -9.711 1 97.88 81 ILE B O 1
ATOM 1755 N N . ARG B 1 82 ? 15.883 -22.875 -8.711 1 94.81 82 ARG B N 1
ATOM 1756 C CA . ARG B 1 82 ? 16.625 -21.984 -9.594 1 94.81 82 ARG B CA 1
ATOM 1757 C C . ARG B 1 82 ? 17.281 -22.75 -10.734 1 94.81 82 ARG B C 1
ATOM 1759 O O . ARG B 1 82 ? 17.797 -23.859 -10.531 1 94.81 82 ARG B O 1
ATOM 1766 N N . ASP B 1 83 ? 17.094 -22.203 -11.852 1 90.56 83 ASP B N 1
ATOM 1767 C CA . ASP B 1 83 ? 17.719 -22.812 -13.023 1 90.56 83 ASP B CA 1
ATOM 1768 C C . ASP B 1 83 ? 18.594 -21.797 -13.766 1 90.56 83 ASP B C 1
ATOM 1770 O O . ASP B 1 83 ? 18.266 -20.594 -13.789 1 90.56 83 ASP B O 1
ATOM 1774 N N . LEU B 1 84 ? 19.75 -22.219 -14.219 1 85.12 84 LEU B N 1
ATOM 1775 C CA . LEU B 1 84 ? 20.656 -21.344 -14.953 1 85.12 84 LEU B CA 1
ATOM 1776 C C . LEU B 1 84 ? 20.438 -21.469 -16.453 1 85.12 84 LEU B C 1
ATOM 1778 O O . LEU B 1 84 ? 20.188 -22.562 -16.969 1 85.12 84 LEU B O 1
ATOM 1782 N N . CYS B 1 85 ? 20.219 -20.312 -17.094 1 72.62 85 CYS B N 1
ATOM 1783 C CA . CYS B 1 85 ? 20.094 -20.328 -18.547 1 72.62 85 CYS B CA 1
ATOM 1784 C C . CYS B 1 85 ? 21.438 -20.672 -19.203 1 72.62 85 CYS B C 1
ATOM 1786 O O . CYS B 1 85 ? 22.422 -19.984 -19 1 72.62 85 CYS B O 1
ATOM 1788 N N . PRO B 1 86 ? 21.438 -21.797 -19.922 1 66.06 86 PRO B N 1
ATOM 1789 C CA . PRO B 1 86 ? 22.703 -22.188 -20.562 1 66.06 86 PRO B CA 1
ATOM 1790 C C . PRO B 1 86 ? 23.203 -21.141 -21.547 1 66.06 86 PRO B C 1
ATOM 1792 O O . PRO B 1 86 ? 24.422 -20.984 -21.734 1 66.06 86 PRO B O 1
ATOM 1795 N N . LYS B 1 87 ? 22.344 -20.578 -22.188 1 65.88 87 LYS B N 1
ATOM 1796 C CA . LYS B 1 87 ? 22.703 -19.656 -23.25 1 65.88 87 LYS B CA 1
ATOM 1797 C C . LYS B 1 87 ? 23.109 -18.297 -22.672 1 65.88 87 LYS B C 1
ATOM 1799 O O . LYS B 1 87 ? 23.797 -17.516 -23.328 1 65.88 87 LYS B O 1
ATOM 1804 N N . ASP B 1 88 ? 22.516 -17.938 -21.609 1 62.53 88 ASP B N 1
ATOM 1805 C CA . ASP B 1 88 ? 22.844 -16.703 -20.906 1 62.53 88 ASP B CA 1
ATOM 1806 C C . ASP B 1 88 ? 23.219 -17 -19.453 1 62.53 88 ASP B C 1
ATOM 1808 O O . ASP B 1 88 ? 22.344 -16.969 -18.562 1 62.53 88 ASP B O 1
ATOM 1812 N N . LYS B 1 89 ? 24.516 -17.453 -19.266 1 61.88 89 LYS B N 1
ATOM 1813 C CA . LYS B 1 89 ? 25.016 -17.859 -17.953 1 61.88 89 LYS B CA 1
ATOM 1814 C C . LYS B 1 89 ? 24.703 -16.812 -16.891 1 61.88 89 LYS B C 1
ATOM 1816 O O . LYS B 1 89 ? 24.844 -17.062 -15.695 1 61.88 89 LYS B O 1
ATOM 1821 N N . ARG B 1 90 ? 24.156 -15.711 -17.406 1 60.53 90 ARG B N 1
ATOM 1822 C CA . ARG B 1 90 ? 23.938 -14.625 -16.469 1 60.53 90 ARG B CA 1
ATOM 1823 C C . ARG B 1 90 ? 22.484 -14.562 -16.016 1 60.53 90 ARG B C 1
ATOM 1825 O O . ARG B 1 90 ? 22.156 -13.875 -15.047 1 60.53 90 ARG B O 1
ATOM 1832 N N . GLY B 1 91 ? 21.797 -15.469 -16.672 1 81.31 91 GLY B N 1
ATOM 1833 C CA . GLY B 1 91 ? 20.406 -15.32 -16.297 1 81.31 91 GLY B CA 1
ATOM 1834 C C . GLY B 1 91 ? 19.906 -16.453 -15.414 1 81.31 91 GLY B C 1
ATOM 1835 O O . GLY B 1 91 ? 20.109 -17.625 -15.727 1 81.31 91 GLY B O 1
ATOM 1836 N N . VAL B 1 92 ? 19.562 -16.125 -14.227 1 90.94 92 VAL B N 1
ATOM 1837 C CA . VAL B 1 92 ? 19.016 -17.109 -13.305 1 90.94 92 VAL B CA 1
ATOM 1838 C C . VAL B 1 92 ? 17.484 -17.109 -13.398 1 90.94 92 VAL B C 1
ATOM 1840 O O . VAL B 1 92 ? 16.859 -16.047 -13.391 1 90.94 92 VAL B O 1
ATOM 1843 N N . TYR B 1 93 ? 16.953 -18.297 -13.625 1 95.19 93 TYR B N 1
ATOM 1844 C CA . TYR B 1 93 ? 15.508 -18.469 -13.703 1 95.19 93 TYR B CA 1
ATOM 1845 C C . TYR B 1 93 ? 14.953 -19.047 -12.406 1 95.19 93 TYR B C 1
ATOM 1847 O O . TYR B 1 93 ? 15.578 -19.922 -11.797 1 95.19 93 TYR B O 1
ATOM 1855 N N . THR B 1 94 ? 13.828 -18.562 -12.023 1 97.31 94 THR B N 1
ATOM 1856 C CA . THR B 1 94 ? 13 -19.203 -11.008 1 97.31 94 THR B CA 1
ATOM 1857 C C . THR B 1 94 ? 11.93 -20.078 -11.648 1 97.31 94 THR B C 1
ATOM 1859 O O . THR B 1 94 ? 11.164 -19.609 -12.492 1 97.31 94 THR B O 1
ATOM 1862 N N . VAL B 1 95 ? 11.938 -21.328 -11.289 1 98.06 95 VAL B N 1
ATOM 1863 C CA . VAL B 1 95 ? 11.078 -22.297 -11.953 1 98.06 95 VAL B CA 1
ATOM 1864 C C . VAL B 1 95 ? 10.102 -22.906 -10.945 1 98.06 95 VAL B C 1
ATOM 1866 O O . VAL B 1 95 ? 10.5 -23.312 -9.859 1 98.06 95 VAL B O 1
ATOM 1869 N N . LEU B 1 96 ? 8.836 -22.906 -11.336 1 98.56 96 LEU B N 1
ATOM 1870 C CA . LEU B 1 96 ? 7.781 -23.469 -10.492 1 98.56 96 LEU B CA 1
ATOM 1871 C C . LEU B 1 96 ? 7.883 -24.984 -10.43 1 98.56 96 LEU B C 1
ATOM 1873 O O . LEU B 1 96 ? 8.062 -25.641 -11.453 1 98.56 96 LEU B O 1
ATOM 1877 N N . THR B 1 97 ? 7.84 -25.516 -9.195 1 98.75 97 THR B N 1
ATOM 1878 C CA . THR B 1 97 ? 7.824 -26.969 -9.039 1 98.75 97 THR B CA 1
ATOM 1879 C C . THR B 1 97 ? 6.387 -27.484 -8.961 1 98.75 97 THR B C 1
ATOM 1881 O O . THR B 1 97 ? 5.441 -26.703 -8.914 1 98.75 97 THR B O 1
ATOM 1884 N N . GLY B 1 98 ? 6.246 -28.859 -8.992 1 98.62 98 GLY B N 1
ATOM 1885 C CA . GLY B 1 98 ? 4.941 -29.438 -8.742 1 98.62 98 GLY B CA 1
ATOM 1886 C C . GLY B 1 98 ? 4.367 -29.062 -7.391 1 98.62 98 GLY B C 1
ATOM 1887 O O . GLY B 1 98 ? 3.174 -28.766 -7.285 1 98.62 98 GLY B O 1
ATOM 1888 N N . LYS B 1 99 ? 5.234 -29.031 -6.441 1 98.62 99 LYS B N 1
ATOM 1889 C CA . LYS B 1 99 ? 4.82 -28.625 -5.102 1 98.62 99 LYS B CA 1
ATOM 1890 C C . LYS B 1 99 ? 4.352 -27.172 -5.078 1 98.62 99 LYS B C 1
ATOM 1892 O O . LYS B 1 99 ? 3.348 -26.844 -4.445 1 98.62 99 LYS B O 1
ATOM 1897 N N . GLY B 1 100 ? 5.086 -26.297 -5.746 1 98.75 100 GLY B N 1
ATOM 1898 C CA . GLY B 1 100 ? 4.699 -24.906 -5.848 1 98.75 100 GLY B CA 1
ATOM 1899 C C . GLY B 1 100 ? 3.363 -24.703 -6.539 1 98.75 100 GLY B C 1
ATOM 1900 O O . GLY B 1 100 ? 2.551 -23.891 -6.105 1 98.75 100 GLY B O 1
ATOM 1901 N N . ARG B 1 101 ? 3.188 -25.453 -7.574 1 98.44 101 ARG B N 1
ATOM 1902 C CA . ARG B 1 101 ? 1.925 -25.391 -8.305 1 98.44 101 ARG B CA 1
ATOM 1903 C C . ARG B 1 101 ? 0.76 -25.828 -7.418 1 98.44 101 ARG B C 1
ATOM 1905 O O . ARG B 1 101 ? -0.289 -25.172 -7.406 1 98.44 101 ARG B O 1
ATOM 1912 N N . GLU B 1 102 ? 0.959 -26.875 -6.723 1 98.5 102 GLU B N 1
ATOM 1913 C CA . GLU B 1 102 ? -0.083 -27.359 -5.832 1 98.5 102 GLU B CA 1
ATOM 1914 C C . GLU B 1 102 ? -0.392 -26.359 -4.727 1 98.5 102 GLU B C 1
ATOM 1916 O O . GLU B 1 102 ? -1.557 -26.125 -4.395 1 98.5 102 GLU B O 1
ATOM 1921 N N . ALA B 1 103 ? 0.613 -25.797 -4.176 1 98.25 103 ALA B N 1
ATOM 1922 C CA . ALA B 1 103 ? 0.437 -24.797 -3.117 1 98.25 103 ALA B CA 1
ATOM 1923 C C . ALA B 1 103 ? -0.357 -23.594 -3.621 1 98.25 103 ALA B C 1
ATOM 1925 O O . ALA B 1 103 ? -1.301 -23.156 -2.965 1 9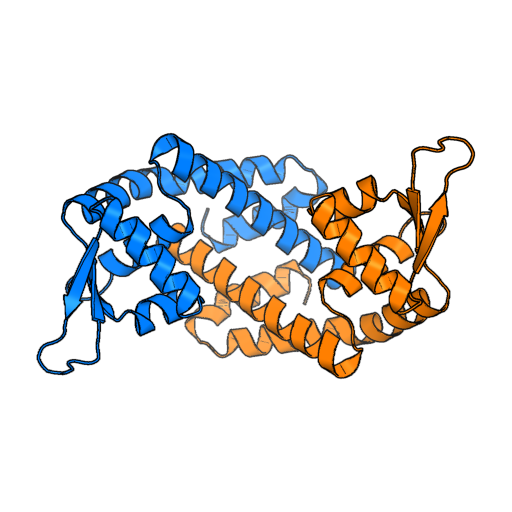8.25 103 ALA B O 1
ATOM 1926 N N . GLN B 1 104 ? 0.035 -23.094 -4.762 1 97.75 104 GLN B N 1
ATOM 1927 C CA . GLN B 1 104 ? -0.652 -21.938 -5.328 1 97.75 104 GLN B CA 1
ATOM 1928 C C . GLN B 1 104 ? -2.105 -22.266 -5.652 1 97.75 104 GLN B C 1
ATOM 1930 O O . GLN B 1 104 ? -3.01 -21.484 -5.332 1 97.75 104 GLN B O 1
ATOM 1935 N N . THR B 1 105 ? -2.32 -23.406 -6.281 1 97.25 105 THR B N 1
ATOM 1936 C CA . THR B 1 105 ? -3.66 -23.781 -6.719 1 97.25 105 THR B CA 1
ATOM 1937 C C . THR B 1 105 ? -4.578 -24 -5.52 1 97.25 105 THR B C 1
ATOM 1939 O O . THR B 1 105 ? -5.75 -23.609 -5.551 1 97.25 105 THR B O 1
ATOM 1942 N N . SER B 1 106 ? -4.051 -24.609 -4.52 1 98 106 SER B N 1
ATOM 1943 C CA . SER B 1 106 ? -4.812 -24.812 -3.289 1 98 106 SER B CA 1
ATOM 1944 C C . SER B 1 106 ? -5.207 -23.469 -2.662 1 98 106 SER B C 1
ATOM 1946 O O . SER B 1 106 ? -6.359 -23.281 -2.26 1 98 106 SER B O 1
ATOM 1948 N N . ALA B 1 107 ? -4.34 -22.516 -2.568 1 97.81 107 ALA B N 1
ATOM 1949 C CA . ALA B 1 107 ? -4.605 -21.203 -1.997 1 97.81 107 ALA B CA 1
ATOM 1950 C C . ALA B 1 107 ? -5.555 -20.406 -2.881 1 97.81 107 ALA B C 1
ATOM 1952 O O . ALA B 1 107 ? -6.422 -19.672 -2.379 1 97.81 107 ALA B O 1
ATOM 1953 N N . GLU B 1 108 ? -5.336 -20.531 -4.164 1 96.38 108 GLU B N 1
ATOM 1954 C CA . GLU B 1 108 ? -6.129 -19.781 -5.137 1 96.38 108 GLU B CA 1
ATOM 1955 C C . GLU B 1 108 ? -7.613 -20.094 -4.988 1 96.38 108 GLU B C 1
ATOM 1957 O O . GLU B 1 108 ? -8.461 -19.219 -5.18 1 96.38 108 GLU B O 1
ATOM 1962 N N . LYS B 1 109 ? -7.918 -21.312 -4.664 1 96.25 109 LYS B N 1
ATOM 1963 C CA . LYS B 1 109 ? -9.305 -21.75 -4.508 1 96.25 109 LYS B CA 1
ATOM 1964 C C . LYS B 1 109 ? -10.008 -20.953 -3.414 1 96.25 109 LYS B C 1
ATOM 1966 O O . LYS B 1 109 ? -11.227 -20.766 -3.459 1 96.25 109 LYS B O 1
ATOM 1971 N N . GLU B 1 110 ? -9.266 -20.391 -2.5 1 97.19 110 GLU B N 1
ATOM 1972 C CA . GLU B 1 110 ? -9.859 -19.734 -1.345 1 97.19 110 GLU B CA 1
ATOM 1973 C C . GLU B 1 110 ? -9.633 -18.219 -1.402 1 97.19 110 GLU B C 1
ATOM 1975 O O . GLU B 1 110 ? -10.133 -17.484 -0.552 1 97.19 110 GLU B O 1
ATOM 1980 N N . TYR B 1 111 ? -8.93 -17.766 -2.361 1 96.75 111 TYR B N 1
ATOM 1981 C CA . TYR B 1 111 ? -8.516 -16.359 -2.393 1 96.75 111 TYR B CA 1
ATOM 1982 C C . TYR B 1 111 ? -9.727 -15.445 -2.459 1 96.75 111 TYR B C 1
ATOM 1984 O O . TYR B 1 111 ? -9.781 -14.43 -1.757 1 96.75 111 TYR B O 1
ATOM 1992 N N . ALA B 1 112 ? -10.695 -15.805 -3.312 1 95.19 112 ALA B N 1
ATOM 1993 C CA . ALA B 1 112 ? -11.883 -14.969 -3.451 1 95.19 112 ALA B CA 1
ATOM 1994 C C . ALA B 1 112 ? -12.609 -14.82 -2.113 1 95.19 112 ALA B C 1
ATOM 1996 O O . ALA B 1 112 ? -13.125 -13.75 -1.796 1 95.19 112 ALA B O 1
ATOM 1997 N N . GLU B 1 113 ? -12.633 -15.867 -1.406 1 96.44 113 GLU B N 1
ATOM 1998 C CA . GLU B 1 113 ? -13.266 -15.828 -0.09 1 96.44 113 GLU B CA 1
ATOM 1999 C C . GLU B 1 113 ? -12.484 -14.938 0.87 1 96.44 113 GLU B C 1
ATOM 2001 O O . GLU B 1 113 ? -13.07 -14.195 1.655 1 96.44 113 GLU B O 1
ATOM 2006 N N . PHE B 1 114 ? -11.148 -15.047 0.895 1 97.69 114 PHE B N 1
ATOM 2007 C CA . PHE B 1 114 ? -10.312 -14.172 1.712 1 97.69 114 PHE B CA 1
ATOM 2008 C C . PHE B 1 114 ? -10.586 -12.711 1.397 1 97.69 114 PHE B C 1
ATOM 2010 O O . PHE B 1 114 ? -10.805 -11.906 2.305 1 97.69 114 PHE B O 1
ATOM 2017 N N . LEU B 1 115 ? -10.602 -12.422 0.123 1 97.81 115 LEU B N 1
ATOM 2018 C CA . LEU B 1 115 ? -10.789 -11.055 -0.341 1 97.81 115 LEU B CA 1
ATOM 2019 C C . LEU B 1 115 ? -12.156 -10.523 0.065 1 97.81 115 LEU B C 1
ATOM 2021 O O . LEU B 1 115 ? -12.266 -9.43 0.623 1 97.81 115 LEU B O 1
ATOM 2025 N N . ASN B 1 116 ? -13.188 -11.289 -0.161 1 97.06 116 ASN B N 1
ATOM 2026 C CA . ASN B 1 116 ? -14.547 -10.875 0.188 1 97.06 116 ASN B CA 1
ATOM 2027 C C . ASN B 1 116 ? -14.695 -10.664 1.691 1 97.06 116 ASN B C 1
ATOM 2029 O O . ASN B 1 116 ? -15.312 -9.695 2.125 1 97.06 116 ASN B O 1
ATOM 2033 N N . SER B 1 117 ? -14.188 -11.562 2.461 1 97.81 117 SER B N 1
ATOM 2034 C CA . SER B 1 117 ? -14.25 -11.445 3.914 1 97.81 117 SER B CA 1
ATOM 2035 C C . SER B 1 117 ? -13.516 -10.203 4.402 1 97.81 117 SER B C 1
ATOM 2037 O O . SER B 1 117 ? -14.008 -9.492 5.281 1 97.81 117 SER B O 1
ATOM 2039 N N . ALA B 1 118 ? -12.352 -9.969 3.852 1 98.25 118 ALA B N 1
ATOM 2040 C CA . ALA B 1 118 ? -11.562 -8.797 4.234 1 98.25 118 ALA B CA 1
ATOM 2041 C C . ALA B 1 118 ? -12.297 -7.504 3.904 1 98.25 118 ALA B C 1
ATOM 2043 O O . ALA B 1 118 ? -12.312 -6.566 4.707 1 98.25 118 ALA B O 1
ATOM 2044 N N . LEU B 1 119 ? -12.883 -7.445 2.752 1 98.25 119 LEU B N 1
ATOM 2045 C CA . LEU B 1 119 ? -13.648 -6.273 2.348 1 98.25 119 LEU B CA 1
ATOM 2046 C C . LEU B 1 119 ? -14.859 -6.078 3.256 1 98.25 119 LEU B C 1
ATOM 2048 O O . LEU B 1 119 ? -15.172 -4.953 3.65 1 98.25 119 LEU B O 1
ATOM 2052 N N . SER B 1 120 ? -15.516 -7.164 3.555 1 97.75 120 SER B N 1
ATOM 2053 C CA . SER B 1 120 ? -16.672 -7.09 4.441 1 97.75 120 SER B CA 1
ATOM 2054 C C . SER B 1 120 ? -16.281 -6.555 5.812 1 97.75 120 SER B C 1
ATOM 2056 O O . SER B 1 120 ? -17.016 -5.746 6.398 1 97.75 120 SER B O 1
ATOM 2058 N N . GLU B 1 121 ? -15.18 -7.039 6.32 1 97.69 121 GLU B N 1
ATOM 2059 C CA . GLU B 1 121 ? -14.688 -6.543 7.602 1 97.69 121 GLU B CA 1
ATOM 2060 C C . GLU B 1 121 ? -14.391 -5.051 7.535 1 97.69 121 GLU B C 1
ATOM 2062 O O . GLU B 1 121 ? -14.75 -4.301 8.445 1 97.69 121 GLU B O 1
ATOM 2067 N N . ALA B 1 122 ? -13.75 -4.621 6.488 1 97.19 122 ALA B N 1
ATOM 2068 C CA . ALA B 1 122 ? -13.43 -3.207 6.312 1 97.19 122 ALA B CA 1
ATOM 2069 C C . ALA B 1 122 ? -14.695 -2.359 6.25 1 97.19 122 ALA B C 1
ATOM 2071 O O . ALA B 1 122 ? -14.703 -1.21 6.699 1 97.19 122 ALA B O 1
ATOM 2072 N N . ALA B 1 123 ? -15.742 -2.898 5.746 1 96.81 123 ALA B N 1
ATOM 2073 C CA . ALA B 1 123 ? -17 -2.182 5.551 1 96.81 123 ALA B CA 1
ATOM 2074 C C . ALA B 1 123 ? -17.703 -1.945 6.883 1 96.81 123 ALA B C 1
ATOM 2076 O O . ALA B 1 123 ? -18.641 -1.148 6.961 1 96.81 123 ALA B O 1
ATOM 2077 N N . LEU B 1 124 ? -17.312 -2.705 7.926 1 96.12 124 LEU B N 1
ATOM 2078 C CA . LEU B 1 124 ? -17.953 -2.564 9.234 1 96.12 124 LEU B CA 1
ATOM 2079 C C . LEU B 1 124 ? -17.703 -1.17 9.805 1 96.12 124 LEU B C 1
ATOM 2081 O O . LEU B 1 124 ? -18.484 -0.694 10.633 1 96.12 124 LEU B O 1
ATOM 2085 N N . ILE B 1 125 ? -16.578 -0.576 9.492 1 92.19 125 ILE B N 1
ATOM 2086 C CA . ILE B 1 125 ? -16.375 0.832 9.828 1 92.19 125 ILE B CA 1
ATOM 2087 C C . ILE B 1 125 ? -17.234 1.701 8.914 1 92.19 125 ILE B C 1
ATOM 2089 O O . ILE B 1 125 ? -17.047 1.717 7.695 1 92.19 125 ILE B O 1
ATOM 2093 N N . GLU B 1 126 ? -18.141 2.379 9.477 1 88.56 126 GLU B N 1
ATOM 2094 C CA . GLU B 1 126 ? -19.188 3.074 8.719 1 88.56 126 GLU B CA 1
ATOM 2095 C C . GLU B 1 126 ? -18.578 4.016 7.688 1 88.56 126 GLU B C 1
ATOM 2097 O O . GLU B 1 126 ? -19.031 4.074 6.547 1 88.56 126 GLU B O 1
ATOM 2102 N N . ASP B 1 127 ? -17.578 4.715 8.039 1 90.44 127 ASP B N 1
ATOM 2103 C CA . ASP B 1 127 ? -16.953 5.707 7.168 1 90.44 127 ASP B CA 1
ATOM 2104 C C . ASP B 1 127 ? -16.281 5.039 5.965 1 90.44 127 ASP B C 1
ATOM 2106 O O . ASP B 1 127 ? -15.938 5.711 4.992 1 90.44 127 ASP B O 1
ATOM 2110 N N . ASN B 1 128 ? -16.219 3.689 5.934 1 94.81 128 ASN B N 1
ATOM 2111 C CA . ASN B 1 128 ? -15.547 2.969 4.855 1 94.81 128 ASN B CA 1
ATOM 2112 C C . ASN B 1 128 ? -16.547 2.408 3.85 1 94.81 128 ASN B C 1
ATOM 2114 O O . ASN B 1 128 ? -16.156 1.94 2.777 1 94.81 128 ASN B O 1
ATOM 2118 N N . ALA B 1 129 ? -17.766 2.367 4.133 1 95.12 129 ALA B N 1
ATOM 2119 C CA . ALA B 1 129 ? -18.766 1.6 3.398 1 95.12 129 ALA B CA 1
ATOM 2120 C C . ALA B 1 129 ? -18.781 1.979 1.92 1 95.12 129 ALA B C 1
ATOM 2122 O O . ALA B 1 129 ? -18.797 1.108 1.048 1 95.12 129 ALA B O 1
ATOM 2123 N N . GLU B 1 130 ? -18.781 3.232 1.613 1 94.06 130 GLU B N 1
ATOM 2124 C CA . GLU B 1 130 ? -18.844 3.686 0.226 1 94.06 130 GLU B CA 1
ATOM 2125 C C . GLU B 1 130 ? -17.578 3.289 -0.532 1 94.06 130 GLU B C 1
ATOM 2127 O O . GLU B 1 130 ? -17.641 2.883 -1.694 1 94.06 130 GLU B O 1
ATOM 2132 N N . ILE B 1 131 ? -16.453 3.426 0.095 1 95.94 131 ILE B N 1
ATOM 2133 C CA . ILE B 1 131 ? -15.172 3.053 -0.512 1 95.94 131 ILE B CA 1
ATOM 2134 C C . ILE B 1 131 ? -15.164 1.555 -0.806 1 95.94 131 ILE B C 1
ATOM 2136 O O . ILE B 1 131 ? -14.773 1.134 -1.899 1 95.94 131 ILE B O 1
ATOM 2140 N N . VAL B 1 132 ? -15.594 0.773 0.128 1 97.75 132 VAL B N 1
ATOM 2141 C CA . VAL B 1 132 ? -15.602 -0.678 -0.018 1 97.75 132 VAL B CA 1
ATOM 2142 C C . VAL B 1 132 ? -16.531 -1.077 -1.157 1 97.75 132 VAL B C 1
ATOM 2144 O O . VAL B 1 132 ? -16.219 -1.959 -1.956 1 97.75 132 VAL B O 1
ATOM 2147 N N . GLN B 1 133 ? -17.672 -0.448 -1.189 1 96.38 133 GLN B N 1
ATOM 2148 C CA . GLN B 1 133 ? -18.594 -0.746 -2.27 1 96.38 133 GLN B CA 1
ATOM 2149 C C . GLN B 1 133 ? -17.984 -0.431 -3.631 1 96.38 133 GLN B C 1
ATOM 2151 O O . GLN B 1 133 ? -18.141 -1.202 -4.578 1 96.38 133 GLN B O 1
ATOM 2156 N N . SER B 1 134 ? -17.359 0.677 -3.775 1 96.12 134 SER B N 1
ATOM 2157 C CA . SER B 1 134 ? -16.672 1.036 -5.016 1 96.12 134 SER B CA 1
ATOM 2158 C C . SER B 1 134 ? -15.602 0.014 -5.371 1 96.12 134 SER B C 1
ATOM 2160 O O . SER B 1 134 ? -15.445 -0.349 -6.539 1 96.12 134 SER B O 1
ATOM 2162 N N . LEU B 1 135 ? -14.836 -0.447 -4.41 1 97.62 135 LEU B N 1
ATOM 2163 C CA . LEU B 1 135 ? -13.812 -1.463 -4.629 1 97.62 135 LEU B CA 1
ATOM 2164 C C . LEU B 1 135 ? -14.438 -2.764 -5.125 1 97.62 135 LEU B C 1
ATOM 2166 O O . LEU B 1 135 ? -13.922 -3.395 -6.047 1 97.62 135 LEU B O 1
ATOM 2170 N N . ARG B 1 136 ? -15.523 -3.18 -4.52 1 96.75 136 ARG B N 1
ATOM 2171 C CA . ARG B 1 136 ? -16.234 -4.383 -4.953 1 96.75 136 ARG B CA 1
ATOM 2172 C C . ARG B 1 136 ? -16.641 -4.285 -6.418 1 96.75 136 ARG B C 1
ATOM 2174 O O . ARG B 1 136 ? -16.469 -5.238 -7.18 1 96.75 136 ARG B O 1
ATOM 2181 N N . GLU B 1 137 ? -17.109 -3.166 -6.73 1 94.25 137 GLU B N 1
ATOM 2182 C CA . GLU B 1 137 ? -17.516 -2.955 -8.117 1 94.25 137 GLU B CA 1
ATOM 21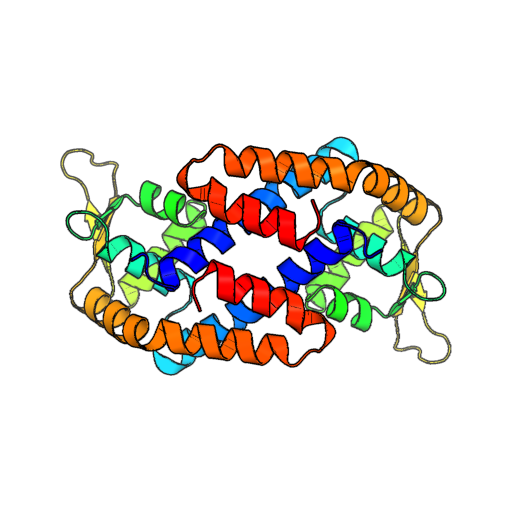83 C C . GLU B 1 137 ? -16.312 -3.029 -9.055 1 94.25 137 GLU B C 1
ATOM 2185 O O . GLU B 1 137 ? -16.406 -3.574 -10.156 1 94.25 137 GLU B O 1
ATOM 2190 N N . MET B 1 138 ? -15.195 -2.508 -8.68 1 93.38 138 MET B N 1
ATOM 2191 C CA . MET B 1 138 ? -13.984 -2.5 -9.492 1 93.38 138 MET B CA 1
ATOM 2192 C C . MET B 1 138 ? -13.477 -3.918 -9.727 1 93.38 138 MET B C 1
ATOM 2194 O O . MET B 1 138 ? -13.008 -4.238 -10.82 1 93.38 138 MET B O 1
ATOM 2198 N N . ILE B 1 139 ? -13.617 -4.746 -8.672 1 92.56 139 ILE B N 1
ATOM 2199 C CA . ILE B 1 139 ? -13.062 -6.09 -8.797 1 92.56 139 ILE B CA 1
ATOM 2200 C C . ILE B 1 139 ? -14.172 -7.086 -9.094 1 92.56 139 ILE B C 1
ATOM 2202 O O . ILE B 1 139 ? -13.977 -8.297 -9 1 92.56 139 ILE B O 1
ATOM 2206 N N . GLN B 1 140 ? -15.266 -6.574 -9.461 1 87.44 140 GLN B N 1
ATOM 2207 C CA . GLN B 1 140 ? -16.422 -7.336 -9.922 1 87.44 140 GLN B CA 1
ATOM 2208 C C . GLN B 1 140 ? -16.891 -8.32 -8.859 1 87.44 140 GLN B C 1
ATOM 2210 O O . GLN B 1 140 ? -17.031 -9.516 -9.133 1 87.44 140 GLN B O 1
ATOM 2215 N N . LEU B 1 141 ? -16.875 -7.746 -7.711 1 74.5 141 LEU B N 1
ATOM 2216 C CA . LEU B 1 141 ? -17.531 -8.438 -6.609 1 74.5 141 LEU B CA 1
ATOM 2217 C C . LEU B 1 141 ? -18.891 -7.824 -6.312 1 74.5 141 LEU B C 1
ATOM 2219 O O . LEU B 1 141 ? -19.094 -6.621 -6.5 1 74.5 141 LEU B O 1
#

Secondary structure (DSSP, 8-state):
---HHHHHHHHHHHHHHHHHHHHHHHHHHH---HHHHHHHHHHHHSGGGEEEHHHHHHHHT--HHHHHHHHHHHHHTTSEEEEE-SS-TT-EEEEE-HHHHHHHHHHHHHHHHHHHHHHHHHHTSGGGHHHHHHHHHHTT-/---HHHHHHHHHHHHHHHHHHHHHHHHHHH---HHHHHHHHHHHHSGGGEEEHHHHHHHHT--HHHHHHHHHHHHHTTSEEEEE-SS-TT-EEEEE-HHHHHHHHHHHHHHHHHHHHHHHHHHTSGGGHHHHHHHHHHTT-

Sequence (282 aa):
MKTQFLLWQKLKIVIDSVEAQIAKELQQKHGLGITEYRALSLLIEAPDSELRMQELAKCLGLNQSSVTRLVERLEKGGHTIRDLCPKDKRGVYTVLTGKGREAQTSAEKEYAEFLNSALSEAALIEDNAEIVQSLREMIQLMKTQFLLWQKLKIVIDSVEAQIAKELQQKHGLGITEYRALSLLIEAPDSELRMQELAKCLGLNQSSVTRLVERLEKGGHTIRDLCPKDKRGVYTVLTGKGREAQTSAEKEYAEFLNSALSEAALIEDNAEIVQSLREMIQL

Nearest PDB structures (foldseek):
  3zpl-assembly1_B  TM=8.082E-01  e=1.953E-09  Streptomyces coelicolor
  3zmd-assembly2_D  TM=8.044E-01  e=1.728E-09  Streptomyces coelicolor
  3zpl-assembly2_E  TM=8.104E-01  e=2.208E-09  Streptomyces coelicolor
  3zpl-assembly2_F  TM=8.089E-01  e=3.830E-09  Streptomyces coelicolor
  8ylg-assembly1_B  TM=7.858E-01  e=1.664E-08  Burkholderia thailandensis

pLDDT: mean 93.87, std 8.7, range [44.03, 98.81]

Solvent-accessible surface area (backbone atoms only — not comparable to full-atom values): 14934 Å² total; per-residue (Å²): 128,81,49,56,61,57,44,48,50,50,50,51,51,50,53,51,51,31,52,52,47,34,31,50,50,37,31,73,76,65,69,32,51,55,66,56,47,51,51,42,52,51,24,68,72,28,74,93,22,34,38,43,52,68,54,49,17,60,75,69,73,42,52,70,72,57,38,51,54,50,49,51,54,35,34,74,71,47,26,29,45,79,42,74,36,83,89,42,83,81,39,49,27,42,30,57,31,73,58,22,50,50,53,42,55,60,47,55,75,45,42,66,57,40,50,51,52,26,43,53,57,53,31,68,45,69,91,33,36,68,60,41,52,54,50,29,55,74,42,71,91,129,80,49,56,63,56,45,48,50,50,50,52,52,51,52,50,53,31,51,52,45,35,31,50,49,37,32,74,77,63,70,32,50,55,66,55,49,50,51,43,53,52,23,68,71,28,75,93,21,34,38,42,52,69,54,50,15,59,76,68,72,40,53,70,71,56,39,50,54,50,49,51,52,35,34,75,72,49,28,29,44,80,41,73,36,84,88,42,80,80,40,47,26,42,30,58,30,72,57,22,50,51,53,41,53,60,47,55,74,45,42,65,57,40,50,52,51,24,44,54,58,53,32,68,45,70,92,33,34,68,60,43,53,52,50,29,55,74,43,72,92